Protein AF-0000000069402479 (afdb_homodimer)

Sequence (372 aa):
MWKGTEEEAVFRQETPYQLSPSWKLLLLSDGSVTRHLQLMTNERVEVECLEMRDIGDQREGLPPQTAAIEGPLVQRQVLLHIPDPHSRAYVYASSWWSAATVDQYLKDRSQPIWVSLSQGRTELYREILQLELGNCPFLEERFQCEGPFWGRQYLFWHDGKPLTLIYEVFSNQLEQFLGNPRQPGIMWKGTEEEAVFRQETPYQLSPSWKLLLLSDGSVTRHLQLMTNERVEVECLEMRDIGDQREGLPPQTAAIEGPLVQRQVLLHIPDPHSRAYVYASSWWSAATVDQYLKDRSQPIWVSLSQGRTELYREILQLELGNCPFLEERFQCEGPFWGRQYLFWHDGKPLTLIYEVFSNQLEQFLGNPRQPGI

Organism: Chlorella vulgaris (NCBI:txid3077)

Nearest PDB structures (foldseek):
  2nwi-assembly3_F  TM=8.411E-01  e=1.525E-09  Archaeoglobus fulgidus
  2wv0-assembly3_F  TM=6.494E-01  e=1.056E-05  Bacillus subtilis
  2wv0-assembly4_G-2  TM=6.601E-01  e=1.327E-05  Bacillus subtilis
  2wv0-assembly3_E  TM=6.395E-01  e=1.869E-05  Bacillus subtilis
  4u0w-assembly1_A  TM=7.149E-01  e=1.301E-04  Bacillus subtilis subsp. subtilis str. 168

Structure (mmCIF, N/CA/C/O backbone):
data_AF-0000000069402479-model_v1
#
loop_
_entity.id
_entity.type
_entity.pdbx_description
1 polymer 'Chorismate lyase'
#
loop_
_atom_site.group_PDB
_atom_site.id
_atom_site.type_symbol
_atom_site.label_atom_id
_atom_site.label_alt_id
_atom_site.label_comp_id
_atom_site.label_asym_id
_atom_site.label_entity_id
_atom_site.label_seq_id
_atom_site.pdbx_PDB_ins_code
_atom_site.Cartn_x
_atom_site.Cartn_y
_atom_site.Cartn_z
_atom_site.occupancy
_atom_site.B_iso_or_equiv
_atom_site.auth_seq_id
_atom_site.auth_comp_id
_atom_site.auth_asym_id
_atom_site.auth_atom_id
_atom_site.pdbx_PDB_model_num
ATOM 1 N N . MET A 1 1 ? 10.953 24.656 -4.871 1 90.94 1 MET A N 1
ATOM 2 C CA . MET A 1 1 ? 10.07 23.516 -4.602 1 90.94 1 MET A CA 1
ATOM 3 C C . MET A 1 1 ? 9.422 23.016 -5.891 1 90.94 1 MET A C 1
ATOM 5 O O . MET A 1 1 ? 8.93 23.812 -6.691 1 90.94 1 MET A O 1
ATOM 9 N N . TRP A 1 2 ? 9.539 21.797 -6.211 1 94.38 2 TRP A N 1
ATOM 10 C CA . TRP A 1 2 ? 8.875 21.172 -7.344 1 94.38 2 TRP A CA 1
ATOM 11 C C . TRP A 1 2 ? 7.594 20.469 -6.902 1 94.38 2 TRP A C 1
ATOM 13 O O . TRP A 1 2 ? 7.543 19.875 -5.824 1 94.38 2 TRP A O 1
ATOM 23 N N . LYS A 1 3 ? 6.562 20.562 -7.746 1 94.44 3 LYS A N 1
ATOM 24 C CA . LYS A 1 3 ? 5.312 19.844 -7.527 1 94.44 3 LYS A CA 1
ATOM 25 C C . LYS A 1 3 ? 4.836 19.172 -8.812 1 94.44 3 LYS A C 1
ATOM 27 O O . LYS A 1 3 ? 4.992 19.734 -9.906 1 94.44 3 LYS A O 1
ATOM 32 N N . GLY A 1 4 ? 4.277 17.984 -8.633 1 92.94 4 GLY A N 1
ATOM 33 C CA . GLY A 1 4 ? 3.719 17.297 -9.773 1 92.94 4 GLY A CA 1
ATOM 34 C C . GLY A 1 4 ? 2.725 16.203 -9.391 1 92.94 4 GLY A C 1
ATOM 35 O O . GLY A 1 4 ? 2.719 15.75 -8.242 1 92.94 4 GLY A O 1
ATOM 36 N N . THR A 1 5 ? 1.862 15.867 -10.32 1 90.81 5 THR A N 1
ATOM 37 C CA . THR A 1 5 ? 0.905 14.781 -10.133 1 90.81 5 THR A CA 1
ATOM 38 C C . THR A 1 5 ? 1.585 13.43 -10.305 1 90.81 5 THR A C 1
ATOM 40 O O . THR A 1 5 ? 2.738 13.359 -10.742 1 90.81 5 THR A O 1
ATOM 43 N N . GLU A 1 6 ? 0.858 12.414 -9.945 1 85.19 6 GLU A N 1
ATOM 44 C CA . GLU A 1 6 ? 1.35 11.055 -10.18 1 85.19 6 GLU A CA 1
ATOM 45 C C . GLU A 1 6 ? 1.651 10.828 -11.656 1 85.19 6 GLU A C 1
ATOM 47 O O . GLU A 1 6 ? 2.682 10.25 -12.008 1 85.19 6 GLU A O 1
ATOM 52 N N . GLU A 1 7 ? 0.734 11.266 -12.469 1 85.88 7 GLU A N 1
ATOM 53 C CA . GLU A 1 7 ? 0.926 11.125 -13.906 1 85.88 7 GLU A CA 1
ATOM 54 C C . GLU A 1 7 ? 2.232 11.781 -14.352 1 85.88 7 GLU A C 1
ATOM 56 O O . GLU A 1 7 ? 2.988 11.195 -15.133 1 85.88 7 GLU A O 1
ATOM 61 N N . GLU A 1 8 ? 2.523 12.93 -13.883 1 89.56 8 GLU A N 1
ATOM 62 C CA . GLU A 1 8 ? 3.75 13.648 -14.219 1 89.56 8 GLU A CA 1
ATOM 63 C C . GLU A 1 8 ? 4.98 12.922 -13.688 1 89.56 8 GLU A C 1
ATOM 65 O O . GLU A 1 8 ? 5.996 12.82 -14.375 1 89.56 8 GLU A O 1
ATOM 70 N N . ALA A 1 9 ? 4.844 12.406 -12.523 1 84.69 9 ALA A N 1
ATOM 71 C CA . ALA A 1 9 ? 5.992 11.789 -11.867 1 84.69 9 ALA A CA 1
ATOM 72 C C . ALA A 1 9 ? 6.273 10.406 -12.43 1 84.69 9 ALA A C 1
ATOM 74 O O . ALA A 1 9 ? 7.434 10.023 -12.625 1 84.69 9 ALA A O 1
ATOM 75 N N . VAL A 1 10 ? 5.266 9.672 -12.727 1 81.81 10 VAL A N 1
ATOM 76 C CA . VAL A 1 10 ? 5.434 8.258 -13.047 1 81.81 10 VAL A CA 1
ATOM 77 C C . VAL A 1 10 ? 5.449 8.07 -14.562 1 81.81 10 VAL A C 1
ATOM 79 O O . VAL A 1 10 ? 6.391 7.5 -15.117 1 81.81 10 VAL A O 1
ATOM 82 N N . PHE A 1 11 ? 4.523 8.609 -15.242 1 79.56 11 PHE A N 1
ATOM 83 C CA . PHE A 1 11 ? 4.367 8.281 -16.656 1 79.56 11 PHE A CA 1
ATOM 84 C C . PHE A 1 11 ? 5.125 9.273 -17.531 1 79.56 11 PHE A C 1
ATOM 86 O O . PHE A 1 11 ? 5.691 8.898 -18.547 1 79.56 11 PHE A O 1
ATOM 93 N N . ARG A 1 12 ? 5.258 10.5 -17.062 1 84.5 12 ARG A N 1
ATOM 94 C CA . ARG A 1 12 ? 5.965 11.484 -17.859 1 84.5 12 ARG A CA 1
ATOM 95 C C . ARG A 1 12 ? 7.391 11.688 -17.359 1 84.5 12 ARG A C 1
ATOM 97 O O . ARG A 1 12 ? 8.195 12.352 -18 1 84.5 12 ARG A O 1
ATOM 104 N N . GLN A 1 13 ? 7.699 11.109 -16.234 1 83.31 13 GLN A N 1
ATOM 105 C CA . GLN A 1 13 ? 9.031 11.18 -15.641 1 83.31 13 GLN A CA 1
ATOM 106 C C . GLN A 1 13 ? 9.523 12.617 -15.562 1 83.31 13 GLN A C 1
ATOM 108 O O . GLN A 1 13 ? 10.664 12.914 -15.922 1 83.31 13 GLN A O 1
ATOM 113 N N . GLU A 1 14 ? 8.641 13.523 -15.211 1 88 14 GLU A N 1
ATOM 114 C CA . GLU A 1 14 ? 8.961 14.945 -15.109 1 88 14 GLU A CA 1
ATOM 115 C C . GLU A 1 14 ? 9.406 15.312 -13.695 1 88 14 GLU A C 1
ATOM 117 O O . GLU A 1 14 ? 9.141 16.406 -13.219 1 88 14 GLU A O 1
ATOM 122 N N . THR A 1 15 ? 9.945 14.383 -13.016 1 90.44 15 THR A N 1
ATOM 123 C CA . THR A 1 15 ? 10.578 14.664 -11.734 1 90.44 15 THR A CA 1
ATOM 124 C C . THR A 1 15 ? 11.953 15.297 -11.938 1 90.44 15 THR A C 1
ATOM 126 O O . THR A 1 15 ? 12.547 15.164 -13.008 1 90.44 15 THR A O 1
ATOM 129 N N . PRO A 1 16 ? 12.375 16.109 -10.992 1 91.94 16 PRO A N 1
ATOM 130 C CA . PRO A 1 16 ? 13.695 16.719 -11.148 1 91.94 16 PRO A CA 1
ATOM 131 C C . PRO A 1 16 ? 14.789 15.711 -11.492 1 91.94 16 PRO A C 1
ATOM 133 O O . PRO A 1 16 ? 15.789 16.062 -12.125 1 91.94 16 PRO A O 1
ATOM 136 N N . TYR A 1 17 ? 14.68 14.461 -10.977 1 91 17 TYR A N 1
ATOM 137 C CA . TYR A 1 17 ? 15.484 13.312 -11.383 1 91 17 TYR A CA 1
ATOM 138 C C . TYR A 1 17 ? 14.648 12.039 -11.414 1 91 17 TYR A C 1
ATOM 140 O O . TYR A 1 17 ? 13.562 11.984 -10.828 1 91 17 TYR A O 1
ATOM 148 N N . GLN A 1 18 ? 15.219 11.094 -12.133 1 90.06 18 GLN A N 1
ATOM 149 C CA . GLN A 1 18 ? 14.484 9.836 -12.195 1 90.06 18 GLN A CA 1
ATOM 150 C C . GLN A 1 18 ? 14.531 9.094 -10.859 1 90.06 18 GLN A C 1
ATOM 152 O O . GLN A 1 18 ? 15.609 8.734 -10.383 1 90.06 18 GLN A O 1
ATOM 157 N N . LEU A 1 19 ? 13.375 8.805 -10.352 1 93.56 19 LEU A N 1
ATOM 158 C CA . LEU A 1 19 ? 13.289 8.117 -9.07 1 93.56 19 LEU A CA 1
ATOM 159 C C . LEU A 1 19 ? 13.539 6.621 -9.234 1 93.56 19 LEU A C 1
ATOM 161 O O . LEU A 1 19 ? 13.07 6.016 -10.203 1 93.56 19 LEU A O 1
ATOM 165 N N . SER A 1 20 ? 14.258 6.062 -8.281 1 94.06 20 SER A N 1
ATOM 166 C CA . SER A 1 20 ? 14.414 4.613 -8.273 1 94.06 20 SER A CA 1
ATOM 167 C C . SER A 1 20 ? 13.086 3.914 -8.023 1 94.06 20 SER A C 1
ATOM 169 O O . SER A 1 20 ? 12.172 4.492 -7.426 1 94.06 20 SER A O 1
ATOM 171 N N . PRO A 1 21 ? 12.922 2.654 -8.391 1 93.69 21 PRO A N 1
ATOM 172 C CA . PRO A 1 21 ? 11.672 1.92 -8.18 1 93.69 21 PRO A CA 1
ATOM 173 C C . PRO A 1 21 ? 11.273 1.835 -6.711 1 93.69 21 PRO A C 1
ATOM 175 O O . PRO A 1 21 ? 10.102 2.012 -6.367 1 93.69 21 PRO A O 1
ATOM 178 N N . SER A 1 22 ? 12.242 1.632 -5.852 1 94.5 22 SER A N 1
ATOM 179 C CA . SER A 1 22 ? 11.945 1.491 -4.43 1 94.5 22 SER A CA 1
ATOM 180 C C . SER A 1 22 ? 11.391 2.785 -3.85 1 94.5 22 SER A C 1
ATOM 182 O O . SER A 1 22 ? 10.445 2.76 -3.053 1 94.5 22 SER A O 1
ATOM 184 N N . TRP A 1 23 ? 11.93 3.895 -4.285 1 95.25 23 TRP A N 1
ATOM 185 C CA . TRP A 1 23 ? 11.438 5.18 -3.797 1 95.25 23 TRP A CA 1
ATOM 186 C C . TRP A 1 23 ? 10.07 5.5 -4.395 1 95.25 23 TRP A C 1
ATOM 188 O O . TRP A 1 23 ? 9.227 6.102 -3.734 1 95.25 23 TRP A O 1
ATOM 198 N N . LYS A 1 24 ? 9.852 5.129 -5.617 1 94.38 24 LYS A N 1
ATOM 199 C CA . LYS A 1 24 ? 8.516 5.293 -6.191 1 94.38 24 LYS A CA 1
ATOM 200 C C . LYS A 1 24 ? 7.473 4.527 -5.383 1 94.38 24 LYS A C 1
ATOM 202 O O . LYS A 1 24 ? 6.375 5.027 -5.145 1 94.38 24 LYS A O 1
ATOM 207 N N . LEU A 1 25 ? 7.848 3.357 -4.969 1 94.25 25 LEU A N 1
ATOM 208 C CA . LEU A 1 25 ? 6.945 2.541 -4.172 1 94.25 25 LEU A CA 1
ATOM 209 C C . LEU A 1 25 ? 6.621 3.225 -2.846 1 94.25 25 LEU A C 1
ATOM 211 O O . LEU A 1 25 ? 5.457 3.289 -2.443 1 94.25 25 LEU A O 1
ATOM 215 N N . LEU A 1 26 ? 7.605 3.727 -2.234 1 95.44 26 LEU A N 1
ATOM 216 C CA . LEU A 1 26 ? 7.383 4.371 -0.945 1 95.44 26 LEU A CA 1
ATOM 217 C C . LEU A 1 26 ? 6.527 5.625 -1.104 1 95.44 26 LEU A C 1
ATOM 219 O O . LEU A 1 26 ? 5.562 5.82 -0.363 1 95.44 26 LEU A O 1
ATOM 223 N N . LEU A 1 27 ? 6.816 6.438 -2.139 1 95.69 27 LEU A N 1
ATOM 224 C CA . LEU A 1 27 ? 6.25 7.777 -2.277 1 95.69 27 LEU A CA 1
ATOM 225 C C . LEU A 1 27 ? 4.855 7.715 -2.895 1 95.69 27 LEU A C 1
ATOM 227 O O . LEU A 1 27 ? 3.998 8.547 -2.582 1 95.69 27 LEU A O 1
ATOM 231 N N . LEU A 1 28 ? 4.664 6.691 -3.723 1 94.69 28 LEU A N 1
ATOM 232 C CA . LEU A 1 28 ? 3.457 6.773 -4.539 1 94.69 28 LEU A CA 1
ATOM 233 C C . LEU A 1 28 ? 2.568 5.555 -4.316 1 94.69 28 LEU A C 1
ATOM 235 O O . LEU A 1 28 ? 1.546 5.395 -4.984 1 94.69 28 LEU A O 1
ATOM 239 N N . SER A 1 29 ? 2.934 4.707 -3.393 1 92.44 29 SER A N 1
ATOM 240 C CA . SER A 1 29 ? 2.072 3.592 -3.012 1 92.44 29 SER A CA 1
ATOM 241 C C . SER A 1 29 ? 0.785 4.086 -2.359 1 92.44 29 SER A C 1
ATOM 243 O O . SER A 1 29 ? 0.762 5.152 -1.748 1 92.44 29 SER A O 1
ATOM 245 N N . ASP A 1 30 ? -0.203 3.268 -2.453 1 93.5 30 ASP A N 1
ATOM 246 C CA . ASP A 1 30 ? -1.446 3.562 -1.746 1 93.5 30 ASP A CA 1
ATOM 247 C C . ASP A 1 30 ? -1.564 2.73 -0.471 1 93.5 30 ASP A C 1
ATOM 249 O O . ASP A 1 30 ? -2.668 2.502 0.027 1 93.5 30 ASP A O 1
ATOM 253 N N . GLY A 1 31 ? -0.412 2.266 0.011 1 93.06 31 GLY A N 1
ATOM 254 C CA . GLY A 1 31 ? -0.341 1.579 1.292 1 93.06 31 GLY A CA 1
ATOM 255 C C . GLY A 1 31 ? 0.037 2.496 2.439 1 93.06 31 GLY A C 1
ATOM 256 O O . GLY A 1 31 ? 0.36 3.666 2.227 1 93.06 31 GLY A O 1
ATOM 257 N N . SER A 1 32 ? -0.019 1.97 3.646 1 93.19 32 SER A N 1
ATOM 258 C CA . SER A 1 32 ? 0.276 2.709 4.871 1 93.19 32 SER A CA 1
ATOM 259 C C . SER A 1 32 ? 1.771 2.98 5.004 1 93.19 32 SER A C 1
ATOM 261 O O . SER A 1 32 ? 2.578 2.049 4.992 1 93.19 32 SER A O 1
ATOM 263 N N . VAL A 1 33 ? 2.076 4.211 5.215 1 94.88 33 VAL A N 1
ATOM 264 C CA . VAL A 1 33 ? 3.465 4.613 5.406 1 94.88 33 VAL A CA 1
ATOM 265 C C . VAL A 1 33 ? 3.998 4.023 6.711 1 94.88 33 VAL A C 1
ATOM 267 O O . VAL A 1 33 ? 5.137 3.555 6.77 1 94.88 33 VAL A O 1
ATOM 270 N N . THR A 1 34 ? 3.172 4.055 7.766 1 93.44 34 THR A N 1
ATOM 271 C CA . THR A 1 34 ? 3.594 3.494 9.047 1 93.44 34 THR A CA 1
ATOM 272 C C . THR A 1 34 ? 3.965 2.021 8.898 1 93.44 34 THR A C 1
ATOM 274 O O . THR A 1 34 ? 5.008 1.586 9.391 1 93.44 34 THR A O 1
ATOM 277 N N . ARG A 1 35 ? 3.154 1.34 8.219 1 91.94 35 ARG A N 1
ATOM 278 C CA . ARG A 1 35 ? 3.449 -0.063 7.949 1 91.94 35 ARG A CA 1
ATOM 279 C C . ARG A 1 35 ? 4.727 -0.207 7.125 1 91.94 35 ARG A C 1
ATOM 281 O O . ARG A 1 35 ? 5.578 -1.042 7.434 1 91.94 35 ARG A O 1
ATOM 288 N N . HIS A 1 36 ? 4.895 0.582 6.102 1 95.25 36 HIS A N 1
ATOM 289 C CA . HIS A 1 36 ? 6.07 0.516 5.238 1 95.25 36 HIS A CA 1
ATOM 290 C C . HIS A 1 36 ? 7.348 0.762 6.031 1 95.25 36 HIS A C 1
ATOM 292 O O . HIS A 1 36 ? 8.352 0.081 5.824 1 95.25 36 HIS A O 1
ATOM 298 N N . LEU A 1 37 ? 7.289 1.717 6.934 1 94.88 37 LEU A N 1
ATOM 299 C CA . LEU A 1 37 ? 8.453 1.983 7.773 1 94.88 37 LEU A CA 1
ATOM 300 C C . LEU A 1 37 ? 8.789 0.77 8.633 1 94.88 37 LEU A C 1
ATOM 302 O O . LEU A 1 37 ? 9.961 0.399 8.758 1 94.88 37 LEU A O 1
ATOM 306 N N . GLN A 1 38 ? 7.785 0.183 9.172 1 92.56 38 GLN A N 1
ATOM 307 C CA . GLN A 1 38 ? 8 -1.001 10 1 92.56 38 GLN A CA 1
ATOM 308 C C . GLN A 1 38 ? 8.617 -2.135 9.188 1 92.56 38 GLN A C 1
ATOM 310 O O . GLN A 1 38 ? 9.523 -2.818 9.656 1 92.56 38 GLN A O 1
ATOM 315 N N . LEU A 1 39 ? 8.156 -2.303 8.016 1 92.56 39 LEU A N 1
ATOM 316 C CA . LEU A 1 39 ? 8.656 -3.359 7.141 1 92.56 39 LEU A CA 1
ATOM 317 C C . LEU A 1 39 ? 10.117 -3.121 6.773 1 92.56 39 LEU A C 1
ATOM 319 O O . LEU A 1 39 ? 10.922 -4.051 6.789 1 92.56 39 LEU A O 1
ATOM 323 N N . MET A 1 40 ? 10.469 -1.906 6.477 1 92 40 MET A N 1
ATOM 324 C CA . MET A 1 40 ? 11.812 -1.583 6.023 1 92 40 MET A CA 1
ATOM 325 C C . MET A 1 40 ? 12.812 -1.673 7.172 1 92 40 MET A C 1
ATOM 327 O O . MET A 1 40 ? 13.969 -2.035 6.965 1 92 40 MET A O 1
ATOM 331 N N . THR A 1 41 ? 12.336 -1.441 8.398 1 90.12 41 THR A N 1
ATOM 332 C CA . THR A 1 41 ? 13.281 -1.276 9.5 1 90.12 41 THR A CA 1
ATOM 333 C C . THR A 1 41 ? 13.227 -2.475 10.438 1 90.12 41 THR A C 1
ATOM 335 O O . THR A 1 41 ? 14.117 -2.654 11.273 1 90.12 41 THR A O 1
ATOM 338 N N . ASN A 1 42 ? 12.172 -3.23 10.359 1 89.38 42 ASN A N 1
ATOM 339 C CA . ASN A 1 42 ? 11.891 -4.328 11.281 1 89.38 42 ASN A CA 1
ATOM 340 C C . ASN A 1 42 ? 11.664 -3.828 12.703 1 89.38 42 ASN A C 1
ATOM 342 O O . ASN A 1 42 ? 11.93 -4.543 13.664 1 89.38 42 ASN A O 1
ATOM 346 N N . GLU A 1 43 ? 11.305 -2.551 12.828 1 89.44 43 GLU A N 1
ATOM 347 C CA . GLU A 1 43 ? 11.086 -1.918 14.125 1 89.44 43 GLU A CA 1
ATOM 348 C C . GLU A 1 43 ? 9.695 -1.3 14.203 1 89.44 43 GLU A C 1
ATOM 350 O O . GLU A 1 43 ? 9.094 -0.962 13.18 1 89.44 43 GLU A O 1
ATOM 355 N N . ARG A 1 44 ? 9.312 -1.128 15.414 1 88.5 44 ARG A N 1
ATOM 356 C CA . ARG A 1 44 ? 8.047 -0.429 15.609 1 88.5 44 ARG A CA 1
ATOM 357 C C . ARG A 1 44 ? 8.211 1.072 15.398 1 88.5 44 ARG A C 1
ATOM 359 O O . ARG A 1 44 ? 9.234 1.648 15.766 1 88.5 44 ARG A O 1
ATOM 366 N N . VAL A 1 45 ? 7.16 1.67 14.852 1 92.19 45 VAL A N 1
ATOM 367 C CA . VAL A 1 45 ? 7.164 3.111 14.625 1 92.19 45 VAL A CA 1
ATOM 368 C C . VAL A 1 45 ? 6.598 3.83 15.852 1 92.19 45 VAL A C 1
ATOM 370 O O . VAL A 1 45 ? 5.578 3.416 16.406 1 92.19 45 VAL A O 1
ATOM 373 N N . GLU A 1 46 ? 7.289 4.82 16.234 1 92.69 46 GLU A N 1
ATOM 374 C CA . GLU A 1 46 ? 6.797 5.684 17.312 1 92.69 46 GLU A CA 1
ATOM 375 C C . GLU A 1 46 ? 6.355 7.039 16.766 1 92.69 46 GLU A C 1
ATOM 377 O O . GLU A 1 46 ? 7 7.598 15.875 1 92.69 46 GLU A O 1
ATOM 382 N N . VAL A 1 47 ? 5.336 7.562 17.469 1 95 47 VAL A N 1
ATOM 383 C CA . VAL A 1 47 ? 4.789 8.836 17.016 1 95 47 VAL A CA 1
ATOM 384 C C . VAL A 1 47 ? 5.148 9.93 18.016 1 95 47 VAL A C 1
ATOM 386 O O . VAL A 1 47 ? 4.922 9.781 19.219 1 95 47 VAL A O 1
ATOM 389 N N . GLU A 1 48 ? 5.801 10.93 17.547 1 95.06 48 GLU A N 1
ATOM 390 C CA . GLU A 1 48 ? 5.91 12.195 18.266 1 95.06 48 GLU A CA 1
ATOM 391 C C . GLU A 1 48 ? 4.871 13.203 17.781 1 95.06 48 GLU A C 1
ATOM 393 O O . GLU A 1 48 ? 4.988 13.742 16.672 1 95.06 48 GLU A O 1
ATOM 398 N N . CYS A 1 49 ? 3.898 13.469 18.594 1 95 49 CYS A N 1
ATOM 399 C CA . CYS A 1 49 ? 2.895 14.469 18.219 1 95 49 CYS A CA 1
ATOM 400 C C . CYS A 1 49 ? 3.408 15.875 18.469 1 95 49 CYS A C 1
ATOM 402 O O . CYS A 1 49 ? 3.576 16.281 19.625 1 95 49 CYS A O 1
ATOM 404 N N . LEU A 1 50 ? 3.631 16.578 17.469 1 95.88 50 LEU A N 1
ATOM 405 C CA . LEU A 1 50 ? 4.129 17.938 17.609 1 95.88 50 LEU A CA 1
ATOM 406 C C . LEU A 1 50 ? 3.012 18.891 18.016 1 95.88 50 LEU A C 1
ATOM 408 O O . LEU A 1 50 ? 3.211 19.75 18.891 1 95.88 50 LEU A O 1
ATOM 412 N N . GLU A 1 51 ? 1.855 18.719 17.375 1 94 51 GLU A N 1
ATOM 413 C CA . GLU A 1 51 ? 0.731 19.594 17.672 1 94 51 GLU A CA 1
ATOM 414 C C . GLU A 1 51 ? -0.586 18.984 17.188 1 94 51 GLU A C 1
ATOM 416 O O . GLU A 1 51 ? -0.62 18.266 16.188 1 94 51 GLU A O 1
ATOM 421 N N . MET A 1 52 ? -1.58 19.141 17.969 1 92.75 52 MET A N 1
ATOM 422 C CA . MET A 1 52 ? -2.977 18.969 17.578 1 92.75 52 MET A CA 1
ATOM 423 C C . MET A 1 52 ? -3.779 20.234 17.859 1 92.75 52 MET A C 1
ATOM 425 O O . MET A 1 52 ? -3.998 20.594 19.016 1 92.75 52 MET A O 1
ATOM 429 N N . ARG A 1 53 ? -4.18 20.859 16.781 1 94.38 53 ARG A N 1
ATOM 430 C CA . ARG A 1 53 ? -4.711 22.203 16.953 1 94.38 53 ARG A CA 1
ATOM 431 C C . ARG A 1 53 ? -6.047 22.375 16.25 1 94.38 53 ARG A C 1
ATOM 433 O O . ARG A 1 53 ? -6.207 21.922 15.109 1 94.38 53 ARG A O 1
ATOM 440 N N . ASP A 1 54 ? -6.914 22.969 16.953 1 95.44 54 ASP A N 1
ATOM 441 C CA . ASP A 1 54 ? -8.141 23.438 16.312 1 95.44 54 ASP A CA 1
ATOM 442 C C . ASP A 1 54 ? -7.879 24.672 15.461 1 95.44 54 ASP A C 1
ATOM 444 O O . ASP A 1 54 ? -7.484 25.719 15.977 1 95.44 54 ASP A O 1
ATOM 448 N N . ILE A 1 55 ? -8.102 24.531 14.172 1 95.38 55 ILE A N 1
ATOM 449 C CA . ILE A 1 55 ? -7.781 25.672 13.336 1 95.38 55 ILE A CA 1
ATOM 450 C C . ILE A 1 55 ? -9.07 26.312 12.82 1 95.38 55 ILE A C 1
ATOM 452 O O . ILE A 1 55 ? -9.023 27.234 12 1 95.38 55 ILE A O 1
ATOM 456 N N . GLY A 1 56 ? -10.172 25.812 13.289 1 95.88 56 GLY A N 1
ATOM 457 C CA . GLY A 1 56 ? -11.453 26.422 12.961 1 95.88 56 GLY A CA 1
ATOM 458 C C . GLY A 1 56 ? -11.789 26.328 11.484 1 95.88 56 GLY A C 1
ATOM 459 O O . GLY A 1 56 ? -11.539 25.297 10.844 1 95.88 56 GLY A O 1
ATOM 460 N N . ASP A 1 57 ? -12.406 27.406 10.945 1 95.62 57 ASP A N 1
ATOM 461 C CA . ASP A 1 57 ? -12.883 27.406 9.562 1 95.62 57 ASP A CA 1
ATOM 462 C C . ASP A 1 57 ? -11.914 28.141 8.641 1 95.62 57 ASP A C 1
ATOM 464 O O . ASP A 1 57 ? -12.133 28.203 7.434 1 95.62 57 ASP A O 1
ATOM 468 N N . GLN A 1 58 ? -10.898 28.656 9.18 1 91.19 58 GLN A N 1
ATOM 469 C CA . GLN A 1 58 ? -9.938 29.391 8.367 1 91.19 58 GLN A CA 1
ATOM 470 C C . GLN A 1 58 ? -9.195 28.469 7.41 1 91.19 58 GLN A C 1
ATOM 472 O O . GLN A 1 58 ? -8.703 27.422 7.816 1 91.19 58 GLN A O 1
ATOM 477 N N . ARG A 1 59 ? -9.117 28.859 6.199 1 94 59 ARG A N 1
ATOM 478 C CA . ARG A 1 59 ? -8.492 28.016 5.184 1 94 59 ARG A CA 1
ATOM 479 C C . ARG A 1 59 ? -7.27 28.703 4.582 1 94 59 ARG A C 1
ATOM 481 O O . ARG A 1 59 ? -6.496 28.078 3.857 1 94 59 ARG A O 1
ATOM 488 N N . GLU A 1 60 ? -7.094 29.938 4.887 1 92.25 60 GLU A N 1
ATOM 489 C CA . GLU A 1 60 ? -5.973 30.688 4.32 1 92.25 60 GLU A CA 1
ATOM 490 C C . GLU A 1 60 ? -4.637 30.062 4.719 1 92.25 60 GLU A C 1
ATOM 492 O O . GLU A 1 60 ? -4.41 29.766 5.895 1 92.25 60 GLU A O 1
ATOM 497 N N . GLY A 1 61 ? -3.791 29.828 3.723 1 92.25 61 GLY A N 1
ATOM 498 C CA . GLY A 1 61 ? -2.463 29.297 3.994 1 92.25 61 GLY A CA 1
ATOM 499 C C . GLY A 1 61 ? -2.426 27.781 4.043 1 92.25 61 GLY A C 1
ATOM 500 O O . GLY A 1 61 ? -1.35 27.188 4.129 1 92.25 61 GLY A O 1
ATOM 501 N N . LEU A 1 62 ? -3.596 27.188 4.094 1 95.19 62 LEU A N 1
ATOM 502 C CA . LEU A 1 62 ? -3.66 25.734 4.09 1 95.19 62 LEU A CA 1
ATOM 503 C C . LEU A 1 62 ? -3.594 25.188 2.664 1 95.19 62 LEU A C 1
ATOM 505 O O . LEU A 1 62 ? -3.85 25.922 1.704 1 95.19 62 LEU A O 1
ATOM 509 N N . PRO A 1 63 ? -3.17 23.922 2.555 1 94.69 63 PRO A N 1
ATOM 510 C CA . PRO A 1 63 ? -3.293 23.328 1.221 1 94.69 63 PRO A CA 1
ATOM 511 C C . PRO A 1 63 ? -4.703 23.438 0.651 1 94.69 63 PRO A C 1
ATOM 513 O O . PRO A 1 63 ? -5.684 23.234 1.37 1 94.69 63 PRO A O 1
ATOM 516 N N . PRO A 1 64 ? -4.793 23.75 -0.625 1 95 64 PRO A N 1
ATOM 517 C CA . PRO A 1 64 ? -6.109 23.953 -1.232 1 95 64 PRO A CA 1
ATOM 518 C C . PRO A 1 64 ? -7.027 22.75 -1.06 1 95 64 PRO A C 1
ATOM 520 O O . PRO A 1 64 ? -8.25 22.906 -0.955 1 95 64 PRO A O 1
ATOM 523 N N . GLN A 1 65 ? -6.52 21.609 -0.945 1 95.44 65 GLN A N 1
ATOM 524 C CA . GLN A 1 65 ? -7.293 20.359 -0.887 1 95.44 65 GLN A CA 1
ATOM 525 C C . GLN A 1 65 ? -8.008 20.234 0.454 1 95.44 65 GLN A C 1
ATOM 527 O O . GLN A 1 65 ? -8.891 19.391 0.607 1 95.44 65 GLN A O 1
ATOM 532 N N . THR A 1 66 ? -7.652 21.062 1.369 1 97.06 66 THR A N 1
ATOM 533 C CA . THR A 1 66 ? -8.367 21.031 2.639 1 97.06 66 THR A CA 1
ATOM 534 C C . THR A 1 66 ? -9.828 21.438 2.443 1 97.06 66 THR A C 1
ATOM 536 O O . THR A 1 66 ? -10.672 21.172 3.307 1 97.06 66 THR A O 1
ATOM 539 N N . ALA A 1 67 ? -10.125 22.062 1.363 1 96.19 67 ALA A N 1
ATOM 540 C CA . ALA A 1 67 ? -11.492 22.484 1.057 1 96.19 67 ALA A CA 1
ATOM 541 C C . ALA A 1 67 ? -12.43 21.281 0.975 1 96.19 67 ALA A C 1
ATOM 543 O O . ALA A 1 67 ? -13.641 21.406 1.155 1 96.19 67 ALA A O 1
ATOM 544 N N . ALA A 1 68 ? -11.875 20.141 0.729 1 96.44 68 ALA A N 1
ATOM 545 C CA . ALA A 1 68 ? -12.68 18.922 0.595 1 96.44 68 ALA A CA 1
ATOM 546 C C . ALA A 1 68 ? -13.148 18.422 1.958 1 96.44 68 ALA A C 1
ATOM 548 O O . ALA A 1 68 ? -14.07 17.609 2.043 1 96.44 68 ALA A O 1
ATOM 549 N N . ILE A 1 69 ? -12.539 18.891 3.055 1 97.62 69 ILE A N 1
ATOM 550 C CA . ILE A 1 69 ? -12.852 18.422 4.402 1 97.62 69 ILE A CA 1
ATOM 551 C C . ILE A 1 69 ? -13.828 19.391 5.07 1 97.62 69 ILE A C 1
ATOM 553 O O . ILE A 1 69 ? -13.57 20.594 5.133 1 97.62 69 ILE A O 1
ATOM 557 N N . GLU A 1 70 ? -14.844 18.828 5.559 1 96.12 70 GLU A N 1
ATOM 558 C CA . GLU A 1 70 ? -15.836 19.672 6.215 1 96.12 70 GLU A CA 1
ATOM 559 C C . GLU A 1 70 ? -15.273 20.312 7.48 1 96.12 70 GLU A C 1
ATOM 561 O O . GLU A 1 70 ? -14.641 19.625 8.297 1 96.12 70 GLU A O 1
ATOM 566 N N . GLY A 1 71 ? -15.508 21.531 7.676 1 95.25 71 GLY A N 1
ATOM 567 C CA . GLY A 1 71 ? -15.039 22.234 8.859 1 95.25 71 GLY A CA 1
ATOM 568 C C . GLY A 1 71 ? -15.984 22.125 10.039 1 95.25 71 GLY A C 1
ATOM 569 O O . GLY A 1 71 ? -17.062 21.547 9.922 1 95.25 71 GLY A O 1
ATOM 570 N N . PRO A 1 72 ? -15.586 22.828 11.18 1 97.62 72 PRO A N 1
ATOM 571 C CA . PRO A 1 72 ? -14.25 23.359 11.453 1 97.62 72 PRO A CA 1
ATOM 572 C C . PRO A 1 72 ? -13.164 22.281 11.438 1 97.62 72 PRO A C 1
ATOM 574 O O . PRO A 1 72 ? -13.461 21.094 11.594 1 97.62 72 PRO A O 1
ATOM 577 N N . LEU A 1 73 ? -11.891 22.719 11.234 1 98.12 73 LEU A N 1
ATOM 578 C CA . LEU A 1 73 ? -10.82 21.75 11.023 1 98.12 73 LEU A CA 1
ATOM 579 C C . LEU A 1 73 ? -9.961 21.609 12.273 1 98.12 73 LEU A C 1
ATOM 581 O O . LEU A 1 73 ? -9.773 22.562 13.023 1 98.12 73 LEU A O 1
ATOM 585 N N . VAL A 1 74 ? -9.477 20.438 12.484 1 97.06 74 VAL A N 1
ATOM 586 C CA . VAL A 1 74 ? -8.398 20.125 13.414 1 97.06 74 VAL A CA 1
ATOM 587 C C . VAL A 1 74 ? -7.176 19.641 12.648 1 97.06 74 VAL A C 1
ATOM 589 O O . VAL A 1 74 ? -7.281 18.766 11.781 1 97.06 74 VAL A O 1
ATOM 592 N N . GLN A 1 75 ? -6.066 20.25 12.961 1 97.19 75 GLN A N 1
ATOM 593 C CA . GLN A 1 75 ? -4.809 19.828 12.344 1 97.19 75 GLN A CA 1
ATOM 594 C C . GLN A 1 75 ? -3.957 19.031 13.328 1 97.19 75 GLN A C 1
ATOM 596 O O . GLN A 1 75 ? -3.781 19.438 14.477 1 97.19 75 GLN A O 1
ATOM 601 N N . ARG A 1 76 ? -3.516 17.891 12.898 1 96.94 76 ARG A N 1
ATOM 602 C CA . ARG A 1 76 ? -2.568 17.062 13.641 1 96.94 76 ARG A CA 1
ATOM 603 C C . ARG A 1 76 ? -1.221 17 12.93 1 96.94 76 ARG A C 1
ATOM 605 O O . ARG A 1 76 ? -1.16 16.703 11.734 1 96.94 76 ARG A O 1
ATOM 612 N N . GLN A 1 77 ? -0.152 17.375 13.648 1 97.12 77 GLN A N 1
ATOM 613 C CA . GLN A 1 77 ? 1.206 17.266 13.125 1 97.12 77 GLN A CA 1
ATOM 614 C C . GLN A 1 77 ? 2.043 16.297 13.945 1 97.12 77 GLN A C 1
ATOM 616 O O . GLN A 1 77 ? 2.084 16.391 15.18 1 97.12 77 GLN A O 1
ATOM 621 N N . VAL A 1 78 ? 2.723 15.367 13.227 1 97.62 78 VAL A N 1
ATOM 622 C CA . VAL A 1 78 ? 3.484 14.359 13.953 1 97.62 78 VAL A CA 1
ATOM 623 C C . VAL A 1 78 ? 4.812 14.102 13.242 1 97.62 78 VAL A C 1
ATOM 625 O O . VAL A 1 78 ? 4.961 14.414 12.062 1 97.62 78 VAL A O 1
ATOM 628 N N . LEU A 1 79 ? 5.777 13.586 14 1 97.62 79 LEU A N 1
ATOM 629 C CA . LEU A 1 79 ? 6.973 12.93 13.477 1 97.62 79 LEU A CA 1
ATOM 630 C C . LEU A 1 79 ? 6.934 11.43 13.75 1 97.62 79 LEU A C 1
ATOM 632 O O . LEU A 1 79 ? 6.574 11.008 14.844 1 97.62 79 LEU A O 1
ATOM 636 N N . LEU A 1 80 ? 7.242 10.633 12.75 1 96.94 80 LEU A N 1
ATOM 637 C CA . LEU A 1 80 ? 7.363 9.188 12.93 1 96.94 80 LEU A CA 1
ATOM 638 C C . LEU A 1 80 ? 8.812 8.797 13.18 1 96.94 80 LEU A C 1
ATOM 640 O O . LEU A 1 80 ? 9.688 9.07 12.359 1 96.94 80 LEU A O 1
ATOM 644 N N . HIS A 1 81 ? 8.992 8.117 14.266 1 96.5 81 HIS A N 1
ATOM 645 C CA . HIS A 1 81 ? 10.336 7.742 14.703 1 96.5 81 HIS A CA 1
ATOM 646 C C . HIS A 1 81 ? 10.516 6.227 14.672 1 96.5 81 HIS A C 1
ATOM 648 O O . HIS A 1 81 ? 9.57 5.477 14.93 1 96.5 81 HIS A O 1
ATOM 654 N N . ILE A 1 82 ? 11.742 5.871 14.344 1 93.38 82 ILE A N 1
ATOM 655 C CA . ILE A 1 82 ? 12.227 4.523 14.625 1 93.38 82 ILE A CA 1
ATOM 656 C C . ILE A 1 82 ? 13.188 4.559 15.805 1 93.38 82 ILE A C 1
ATOM 658 O O . ILE A 1 82 ? 14.219 5.242 15.758 1 93.38 82 ILE A O 1
ATOM 662 N N . PRO A 1 83 ? 12.836 3.918 16.828 1 86.25 83 PRO A N 1
ATOM 663 C CA . PRO A 1 83 ? 13.578 4.078 18.078 1 86.25 83 PRO A CA 1
ATOM 664 C C . PRO A 1 83 ? 14.914 3.334 18.078 1 86.25 83 PRO A C 1
ATOM 666 O O . PRO A 1 83 ? 15.836 3.711 18.797 1 86.25 83 PRO A O 1
ATOM 669 N N . ASP A 1 84 ? 15.109 2.229 17.469 1 77.31 84 ASP A N 1
ATOM 670 C CA . ASP A 1 84 ? 16.312 1.401 17.547 1 77.31 84 ASP A CA 1
ATOM 671 C C . ASP A 1 84 ? 17.203 1.609 16.328 1 77.31 84 ASP A C 1
ATOM 673 O O . ASP A 1 84 ? 16.75 1.473 15.195 1 77.31 84 ASP A O 1
ATOM 677 N N . PRO A 1 85 ? 18.406 1.826 16.406 1 69.75 85 PRO A N 1
ATOM 678 C CA . PRO A 1 85 ? 19.078 1.865 17.703 1 69.75 85 PRO A CA 1
ATOM 679 C C . PRO A 1 85 ? 18.906 3.201 18.422 1 69.75 85 PRO A C 1
ATOM 681 O O . PRO A 1 85 ? 19.047 3.271 19.656 1 69.75 85 PRO A O 1
ATOM 684 N N . HIS A 1 86 ? 18.766 4.238 17.594 1 78.75 86 HIS A N 1
ATOM 685 C CA . HIS A 1 86 ? 18.453 5.555 18.141 1 78.75 86 HIS A CA 1
ATOM 686 C C . HIS A 1 86 ? 17.156 6.102 17.562 1 78.75 86 HIS A C 1
ATOM 688 O O . HIS A 1 86 ? 16.812 5.809 16.406 1 78.75 86 HIS A O 1
ATOM 694 N N . SER A 1 87 ? 16.438 6.785 18.406 1 89.5 87 SER A N 1
ATOM 695 C CA . SER A 1 87 ? 15.18 7.367 17.922 1 89.5 87 SER A CA 1
ATOM 696 C C . SER A 1 87 ? 15.438 8.422 16.859 1 89.5 87 SER A C 1
ATOM 698 O O . SER A 1 87 ? 16 9.484 17.141 1 89.5 87 SER A O 1
ATOM 700 N N . ARG A 1 88 ? 15.188 8.086 15.688 1 94.94 88 ARG A N 1
ATOM 701 C CA . ARG A 1 88 ? 15.352 8.977 14.547 1 94.94 88 ARG A CA 1
ATOM 702 C C . ARG A 1 88 ? 14.031 9.203 13.828 1 94.94 88 ARG A C 1
ATOM 704 O O . ARG A 1 88 ? 13.25 8.266 13.633 1 94.94 88 ARG A O 1
ATOM 711 N N . ALA A 1 89 ? 13.883 10.484 13.469 1 97.56 89 ALA A N 1
ATOM 712 C CA . ALA A 1 89 ? 12.68 10.82 12.711 1 97.56 89 ALA A CA 1
ATOM 713 C C . ALA A 1 89 ? 12.875 10.523 11.227 1 97.56 89 ALA A C 1
ATOM 715 O O . ALA A 1 89 ? 13.883 10.898 10.633 1 97.56 89 ALA A O 1
ATOM 716 N N . TYR A 1 90 ? 11.82 9.938 10.641 1 97.81 90 TYR A N 1
ATOM 717 C CA . TYR A 1 90 ? 11.961 9.57 9.234 1 97.81 90 TYR A CA 1
ATOM 718 C C . TYR A 1 90 ? 10.867 10.211 8.391 1 97.81 90 TYR A C 1
ATOM 720 O O . TYR A 1 90 ? 11.031 10.398 7.184 1 97.81 90 TYR A O 1
ATOM 728 N N . VAL A 1 91 ? 9.75 10.5 9.047 1 98.5 91 VAL A N 1
ATOM 729 C CA . VAL A 1 91 ? 8.625 11.07 8.305 1 98.5 91 VAL A CA 1
ATOM 730 C C . VAL A 1 91 ? 7.953 12.156 9.133 1 98.5 91 VAL A C 1
ATOM 732 O O . VAL A 1 91 ? 7.734 11.984 10.336 1 98.5 91 VAL A O 1
ATOM 735 N N . TYR A 1 92 ? 7.703 13.266 8.562 1 98.56 92 TYR A N 1
ATOM 736 C CA . TYR A 1 92 ? 6.777 14.266 9.07 1 98.56 92 TYR A CA 1
ATOM 737 C C . TYR A 1 92 ? 5.406 14.125 8.414 1 98.56 92 TYR A C 1
ATOM 739 O O . TYR A 1 92 ? 5.309 13.914 7.207 1 98.56 92 TYR A O 1
ATOM 747 N N . ALA A 1 93 ? 4.391 14.219 9.188 1 98.12 93 ALA A N 1
ATOM 748 C CA . ALA A 1 93 ? 3.045 14.125 8.633 1 98.12 93 ALA A CA 1
ATOM 749 C C . ALA A 1 93 ? 2.119 15.172 9.242 1 98.12 93 ALA A C 1
ATOM 751 O O . ALA A 1 93 ? 2.156 15.406 10.453 1 98.12 93 ALA A O 1
ATOM 752 N N . SER A 1 94 ? 1.375 15.789 8.414 1 97.38 94 SER A N 1
ATOM 753 C CA . SER A 1 94 ? 0.271 16.656 8.805 1 97.38 94 SER A CA 1
ATOM 754 C C . SER A 1 94 ? -1.055 16.156 8.242 1 97.38 94 SER A C 1
ATOM 756 O O . SER A 1 94 ? -1.116 15.703 7.098 1 97.38 94 SER A O 1
ATOM 758 N N . SER A 1 95 ? -2.049 16.203 9.07 1 97.31 95 SER A N 1
ATOM 759 C CA . SER A 1 95 ? -3.377 15.773 8.633 1 97.31 95 SER A CA 1
ATOM 760 C C . SER A 1 95 ? -4.445 16.766 9.078 1 97.31 95 SER A C 1
ATOM 762 O O . SER A 1 95 ? -4.309 17.422 10.117 1 97.31 95 SER A O 1
ATOM 764 N N . TRP A 1 96 ? -5.414 16.984 8.305 1 97.88 96 TRP A N 1
ATOM 765 C CA . TRP A 1 96 ? -6.539 17.875 8.57 1 97.88 96 TRP A CA 1
ATOM 766 C C . TRP A 1 96 ? -7.848 17.094 8.633 1 97.88 96 TRP A C 1
ATOM 768 O O . TRP A 1 96 ? -8.211 16.391 7.684 1 97.88 96 TRP A O 1
ATOM 778 N N . TRP A 1 97 ? -8.531 17.266 9.727 1 97.25 97 TRP A N 1
ATOM 779 C CA . TRP A 1 97 ? -9.742 16.5 10.039 1 97.25 97 TRP A CA 1
ATOM 780 C C . TRP A 1 97 ? -10.906 17.438 10.359 1 97.25 97 TRP A C 1
ATOM 782 O O . TRP A 1 97 ? -10.695 18.562 10.836 1 97.25 97 TRP A O 1
ATOM 792 N N . SER A 1 98 ? -12.109 16.953 10.094 1 97.69 98 SER A N 1
ATOM 793 C CA . SER A 1 98 ? -13.266 17.641 10.68 1 97.69 98 SER A CA 1
ATOM 794 C C . SER A 1 98 ? -13.289 17.484 12.195 1 97.69 98 SER A C 1
ATOM 796 O O . SER A 1 98 ? -13.164 16.359 12.711 1 97.69 98 SER A O 1
ATOM 798 N N . ALA A 1 99 ? -13.492 18.578 12.836 1 96.56 99 ALA A N 1
ATOM 799 C CA . ALA A 1 99 ? -13.578 18.547 14.297 1 96.56 99 ALA A CA 1
ATOM 800 C C . ALA A 1 99 ? -14.719 17.656 14.766 1 96.56 99 ALA A C 1
ATOM 802 O O . ALA A 1 99 ? -14.641 17.031 15.828 1 96.56 99 ALA A O 1
ATOM 803 N N . ALA A 1 100 ? -15.695 17.531 13.977 1 94.81 100 ALA A N 1
ATOM 804 C CA . ALA A 1 100 ? -16.891 16.781 14.328 1 94.81 100 ALA A CA 1
ATOM 805 C C . ALA A 1 100 ? -16.609 15.273 14.383 1 94.81 100 ALA A C 1
ATOM 807 O O . ALA A 1 100 ? -17.266 14.539 15.117 1 94.81 100 ALA A O 1
ATOM 808 N N . THR A 1 101 ? -15.555 14.82 13.672 1 92.31 101 THR A N 1
ATOM 809 C CA . THR A 1 101 ? -15.453 13.375 13.508 1 92.31 101 THR A CA 1
ATOM 810 C C . THR A 1 101 ? -14.062 12.883 13.898 1 92.31 101 THR A C 1
ATOM 812 O O . THR A 1 101 ? -13.852 11.68 14.062 1 92.31 101 THR A O 1
ATOM 815 N N . VAL A 1 102 ? -13.141 13.75 14.094 1 93.81 102 VAL A N 1
ATOM 816 C CA . VAL A 1 102 ? -11.742 13.375 14.273 1 93.81 102 VAL A CA 1
ATOM 817 C C . VAL A 1 102 ? -11.617 12.406 15.445 1 93.81 102 VAL A C 1
ATOM 819 O O . VAL A 1 102 ? -10.883 11.422 15.375 1 93.81 102 VAL A O 1
ATOM 822 N N . ASP A 1 103 ? -12.367 12.594 16.469 1 91.25 103 ASP A N 1
ATOM 823 C CA . ASP A 1 103 ? -12.234 11.781 17.688 1 91.25 103 ASP A CA 1
ATOM 824 C C . ASP A 1 103 ? -12.781 10.375 17.453 1 91.25 103 ASP A C 1
ATOM 826 O O . ASP A 1 103 ? -12.43 9.445 18.188 1 91.25 103 ASP A O 1
ATOM 830 N N . GLN A 1 104 ? -13.617 10.25 16.547 1 90.69 104 GLN A N 1
ATOM 831 C CA . GLN A 1 104 ? -14.141 8.93 16.203 1 90.69 104 GLN A CA 1
ATOM 832 C C . GLN A 1 104 ? -13.07 8.062 15.547 1 90.69 104 GLN A C 1
ATOM 834 O O . GLN A 1 104 ? -13.062 6.844 15.719 1 90.69 104 GLN A O 1
ATOM 839 N N . TYR A 1 105 ? -12.18 8.711 14.844 1 90.5 105 TYR A N 1
ATOM 840 C CA . TYR A 1 105 ? -11.219 7.969 14.039 1 90.5 105 TYR A CA 1
ATOM 841 C C . TYR A 1 105 ? -9.844 7.961 14.703 1 90.5 105 TYR A C 1
ATOM 843 O O . TYR A 1 105 ? -9.047 7.043 14.492 1 90.5 105 TYR A O 1
ATOM 851 N N . LEU A 1 106 ? -9.547 9.039 15.336 1 89.44 106 LEU A N 1
ATOM 852 C CA . LEU A 1 106 ? -8.297 9.117 16.094 1 89.44 106 LEU A CA 1
ATOM 853 C C . LEU A 1 106 ? -8.555 9 17.594 1 89.44 106 LEU A C 1
ATOM 855 O O . LEU A 1 106 ? -8.43 9.977 18.328 1 89.44 106 LEU A O 1
ATOM 859 N N . LYS A 1 107 ? -8.789 7.816 18.031 1 83.38 107 LYS A N 1
ATOM 860 C CA . LYS A 1 107 ? -9.141 7.578 19.438 1 83.38 107 LYS A CA 1
ATOM 861 C C . LYS A 1 107 ? -7.945 7.816 20.344 1 83.38 107 LYS A C 1
ATOM 863 O O . LYS A 1 107 ? -8.102 8.328 21.453 1 83.38 107 LYS A O 1
ATOM 868 N N . ASP A 1 108 ? -6.816 7.438 19.906 1 84.81 108 ASP A N 1
ATOM 869 C CA . ASP A 1 108 ? -5.555 7.676 20.594 1 84.81 108 ASP A CA 1
ATOM 870 C C . ASP A 1 108 ? -4.613 8.523 19.75 1 84.81 108 ASP A C 1
ATOM 872 O O . ASP A 1 108 ? -4.035 8.031 18.781 1 84.81 108 ASP A O 1
ATOM 876 N N . ARG A 1 109 ? -4.418 9.719 20.109 1 78.81 109 ARG A N 1
ATOM 877 C CA . ARG A 1 109 ? -3.686 10.719 19.344 1 78.81 109 ARG A CA 1
ATOM 878 C C . ARG A 1 109 ? -2.189 10.414 19.344 1 78.81 109 ARG A C 1
ATOM 880 O O . ARG A 1 109 ? -1.441 10.977 18.531 1 78.81 109 ARG A O 1
ATOM 887 N N . SER A 1 110 ? -1.826 9.516 20.234 1 83.56 110 SER A N 1
ATOM 888 C CA . SER A 1 110 ? -0.409 9.172 20.312 1 83.56 110 SER A CA 1
ATOM 889 C C . SER A 1 110 ? -0.063 8.047 19.344 1 83.56 110 SER A C 1
ATOM 891 O O . SER A 1 110 ? 1.112 7.73 19.141 1 83.56 110 SER A O 1
ATOM 893 N N . GLN A 1 111 ? -1.062 7.547 18.734 1 87.12 111 GLN A N 1
ATOM 894 C CA . GLN A 1 111 ? -0.843 6.457 17.781 1 87.12 111 GLN A CA 1
ATOM 895 C C . GLN A 1 111 ? -0.852 6.961 16.344 1 87.12 111 GLN A C 1
ATOM 897 O O . GLN A 1 111 ? -1.497 7.965 16.047 1 87.12 111 GLN A O 1
ATOM 902 N N . PRO A 1 112 ? -0.077 6.207 15.5 1 87.88 112 PRO A N 1
ATOM 903 C CA . PRO A 1 112 ? -0.223 6.508 14.07 1 87.88 112 PRO A CA 1
ATOM 904 C C . PRO A 1 112 ? -1.662 6.363 13.586 1 87.88 112 PRO A C 1
ATOM 906 O O . PRO A 1 112 ? -2.42 5.547 14.117 1 87.88 112 PRO A O 1
ATOM 909 N N . ILE A 1 113 ? -2.037 7.16 12.602 1 89.31 113 ILE A N 1
ATOM 910 C CA . ILE A 1 113 ? -3.396 7.176 12.062 1 89.31 113 ILE A CA 1
ATOM 911 C C . ILE A 1 113 ? -3.791 5.773 11.609 1 89.31 113 ILE A C 1
ATOM 913 O O . ILE A 1 113 ? -4.895 5.305 11.914 1 89.31 113 ILE A O 1
ATOM 917 N N . TRP A 1 114 ? -2.893 5.09 11 1 84.94 114 TRP A N 1
ATOM 918 C CA . TRP A 1 114 ? -3.229 3.785 10.438 1 84.94 114 TRP A CA 1
ATOM 919 C C . TRP A 1 114 ? -3.545 2.781 11.547 1 84.94 114 TRP A C 1
ATOM 921 O O . TRP A 1 114 ? -4.445 1.953 11.398 1 84.94 114 TRP A O 1
ATOM 931 N N . VAL A 1 115 ? -2.82 2.818 12.617 1 83.25 115 VAL A N 1
ATOM 932 C CA . VAL A 1 115 ? -3.055 1.908 13.734 1 83.25 115 VAL A CA 1
ATOM 933 C C . VAL A 1 115 ? -4.469 2.107 14.281 1 83.25 115 VAL A C 1
ATOM 935 O O . VAL A 1 115 ? -5.184 1.137 14.539 1 83.25 115 VAL A O 1
ATOM 938 N N . SER A 1 116 ? -4.863 3.342 14.383 1 85.06 116 SER A N 1
ATOM 939 C CA . SER A 1 116 ? -6.207 3.654 14.852 1 85.06 116 SER A CA 1
ATOM 940 C C . SER A 1 116 ? -7.266 3.174 13.859 1 85.06 116 SER A C 1
ATOM 942 O O . SER A 1 116 ? -8.266 2.576 14.258 1 85.06 116 SER A O 1
ATOM 944 N N . LEU A 1 117 ? -6.992 3.408 12.586 1 86.44 117 LEU A N 1
ATOM 945 C CA . LEU A 1 117 ? -7.961 3.066 11.555 1 86.44 117 LEU A CA 1
ATOM 946 C C . LEU A 1 117 ? -8.023 1.558 11.344 1 86.44 117 LEU A C 1
ATOM 948 O O . LEU A 1 117 ? -9.102 1.009 11.078 1 86.44 117 LEU A O 1
ATOM 952 N N . SER A 1 118 ? -6.883 0.868 11.5 1 83.5 118 SER A N 1
ATOM 953 C CA . SER A 1 118 ? -6.812 -0.574 11.289 1 83.5 118 SER A CA 1
ATOM 954 C C . SER A 1 118 ? -7.527 -1.334 12.398 1 83.5 118 SER A C 1
ATOM 956 O O . SER A 1 118 ? -8.094 -2.404 12.164 1 83.5 118 SER A O 1
ATOM 958 N N . GLN A 1 119 ? -7.422 -0.842 13.625 1 81 119 GLN A N 1
ATOM 959 C CA . GLN A 1 119 ? -8.094 -1.477 14.75 1 81 119 GLN A CA 1
ATOM 960 C C . GLN A 1 119 ? -9.594 -1.621 14.492 1 81 119 GLN A C 1
ATOM 962 O O . GLN A 1 119 ? -10.203 -2.619 14.883 1 81 119 GLN A O 1
ATOM 967 N N . GLY A 1 120 ? -10.141 -0.767 13.742 1 78.44 120 GLY A N 1
ATOM 968 C CA . GLY A 1 120 ? -11.555 -0.825 13.406 1 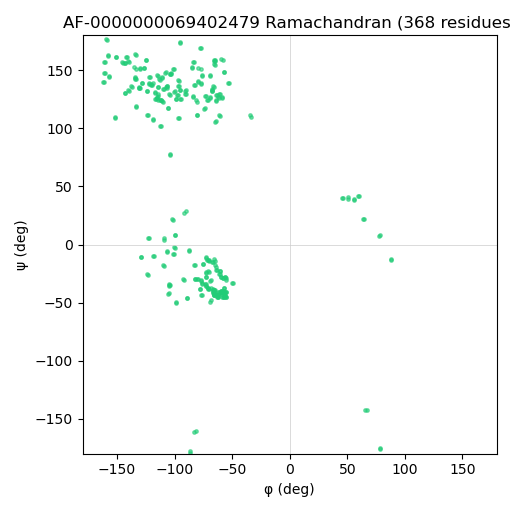78.44 120 GLY A CA 1
ATOM 969 C C . GLY A 1 120 ? -11.82 -1.421 12.039 1 78.44 120 GLY A C 1
ATOM 970 O O . GLY A 1 120 ? -12.953 -1.396 11.555 1 78.44 120 GLY A O 1
ATOM 971 N N . ARG A 1 121 ? -10.773 -1.985 11.375 1 84.81 121 ARG A N 1
ATOM 972 C CA . ARG A 1 121 ? -10.867 -2.447 9.992 1 84.81 121 ARG A CA 1
ATOM 973 C C . ARG A 1 121 ? -11.562 -1.413 9.117 1 84.81 121 ARG A C 1
ATOM 975 O O . ARG A 1 121 ? -12.461 -1.752 8.344 1 84.81 121 ARG A O 1
ATOM 982 N N . THR A 1 122 ? -11.195 -0.19 9.422 1 87.62 122 THR A N 1
ATOM 983 C CA . THR A 1 122 ? -11.82 0.883 8.656 1 87.62 122 THR A CA 1
ATOM 984 C C . THR A 1 122 ? -11.469 0.76 7.176 1 87.62 122 THR A C 1
ATOM 986 O O . THR A 1 122 ? -10.305 0.602 6.82 1 87.62 122 THR A O 1
ATOM 989 N N . GLU A 1 123 ? -12.445 0.749 6.391 1 87.5 123 GLU A N 1
ATOM 990 C CA . GLU A 1 123 ? -12.273 0.705 4.938 1 87.5 123 GLU A CA 1
ATOM 991 C C . GLU A 1 123 ? -12.055 2.102 4.367 1 87.5 123 GLU A C 1
ATOM 993 O O . GLU A 1 123 ? -12.805 3.031 4.668 1 87.5 123 GLU A O 1
ATOM 998 N N . LEU A 1 124 ? -10.945 2.195 3.604 1 92.06 124 LEU A N 1
ATOM 999 C CA . LEU A 1 124 ? -10.578 3.502 3.062 1 92.06 124 LEU A CA 1
ATOM 1000 C C . LEU A 1 124 ? 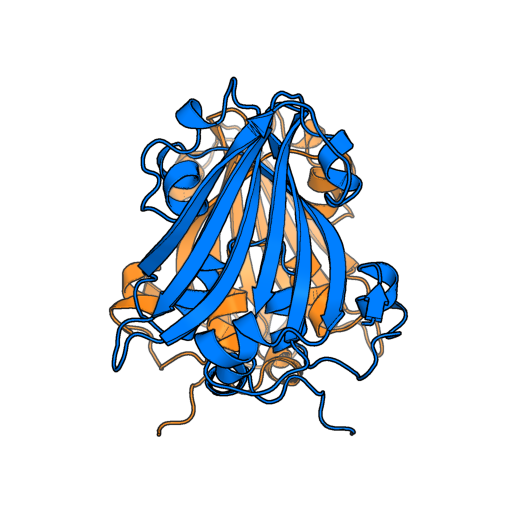-10.211 3.396 1.588 1 92.06 124 LEU A C 1
ATOM 1002 O O . LEU A 1 124 ? -9.867 2.314 1.104 1 92.06 124 LEU A O 1
ATOM 1006 N N . TYR A 1 125 ? -10.445 4.438 0.932 1 92.38 125 TYR A N 1
ATOM 1007 C CA . TYR A 1 125 ? -9.852 4.652 -0.383 1 92.38 125 TYR A CA 1
ATOM 1008 C C . TYR A 1 125 ? -8.859 5.812 -0.349 1 92.38 125 TYR A C 1
ATOM 1010 O O . TYR A 1 125 ? -9.188 6.902 0.123 1 92.38 125 TYR A O 1
ATOM 1018 N N . ARG A 1 126 ? -7.617 5.551 -0.77 1 94.19 126 ARG A N 1
ATOM 1019 C CA . ARG A 1 126 ? -6.578 6.574 -0.782 1 94.19 126 ARG A CA 1
ATOM 1020 C C . ARG A 1 126 ? -6.422 7.176 -2.174 1 94.19 126 ARG A C 1
ATOM 1022 O O . ARG A 1 126 ? -6.172 6.457 -3.143 1 94.19 126 ARG A O 1
ATOM 1029 N N . GLU A 1 127 ? -6.523 8.445 -2.275 1 93 127 GLU A N 1
ATOM 1030 C CA . GLU A 1 127 ? -6.348 9.172 -3.525 1 93 127 GLU A CA 1
ATOM 1031 C C . GLU A 1 127 ? -5.082 10.031 -3.49 1 93 127 GLU A C 1
ATOM 1033 O O . GLU A 1 127 ? -5.078 11.117 -2.91 1 93 127 GLU A O 1
ATOM 1038 N N . ILE A 1 128 ? -4.008 9.586 -4.125 1 93.06 128 ILE A N 1
ATOM 1039 C CA . ILE A 1 128 ? -2.768 10.352 -4.18 1 93.06 128 ILE A CA 1
ATOM 1040 C C . ILE A 1 128 ? -2.969 11.594 -5.047 1 93.06 128 ILE A C 1
ATOM 1042 O O . ILE A 1 128 ? -3.383 11.492 -6.203 1 93.06 128 ILE A O 1
ATOM 1046 N N . LEU A 1 129 ? -2.67 12.75 -4.539 1 93.12 129 LEU A N 1
ATOM 1047 C CA . LEU A 1 129 ? -2.977 14.008 -5.219 1 93.12 129 LEU A CA 1
ATOM 1048 C C . LEU A 1 129 ? -1.718 14.625 -5.816 1 93.12 129 LEU A C 1
ATOM 1050 O O . LEU A 1 129 ? -1.745 15.133 -6.941 1 93.12 129 LEU A O 1
ATOM 1054 N N . GLN A 1 130 ? -0.641 14.555 -5.008 1 94.88 130 GLN A N 1
ATOM 1055 C CA . GLN A 1 130 ? 0.506 15.367 -5.41 1 94.88 130 GLN A CA 1
ATOM 1056 C C . GLN A 1 130 ? 1.799 14.82 -4.812 1 94.88 130 GLN A C 1
ATOM 1058 O O . GLN A 1 130 ? 1.804 14.312 -3.686 1 94.88 130 GLN A O 1
ATOM 1063 N N . LEU A 1 131 ? 2.859 14.93 -5.594 1 96.31 131 LEU A N 1
ATOM 1064 C CA . LEU A 1 131 ? 4.238 14.734 -5.16 1 96.31 131 LEU A CA 1
ATOM 1065 C C . LEU A 1 131 ? 5.004 16.047 -5.172 1 96.31 131 LEU A C 1
ATOM 1067 O O . LEU A 1 131 ? 4.785 16.906 -6.043 1 96.31 131 LEU A O 1
ATOM 1071 N N . GLU A 1 132 ? 5.875 16.219 -4.211 1 96.81 132 GLU A N 1
ATOM 1072 C CA . GLU A 1 132 ? 6.637 17.469 -4.172 1 96.81 132 GLU A CA 1
ATOM 1073 C C . GLU A 1 132 ? 8.07 17.219 -3.709 1 96.81 132 GLU A C 1
ATOM 1075 O O . GLU A 1 132 ? 8.359 16.203 -3.082 1 96.81 132 GLU A O 1
ATOM 1080 N N . LEU A 1 133 ? 8.945 18.094 -4.074 1 97.56 133 LEU A N 1
ATOM 1081 C CA . LEU A 1 133 ? 10.344 18.125 -3.66 1 97.56 133 LEU A CA 1
ATOM 1082 C C . LEU A 1 133 ? 10.758 19.531 -3.229 1 97.56 133 LEU A C 1
ATOM 1084 O O . LEU A 1 133 ? 10.609 20.484 -3.992 1 97.56 133 LEU A O 1
ATOM 1088 N N . GLY A 1 134 ? 11.164 19.641 -1.943 1 97.56 134 GLY A N 1
ATOM 1089 C CA . GLY A 1 134 ? 11.531 20.969 -1.463 1 97.56 134 GLY A CA 1
ATOM 1090 C C . GLY A 1 134 ? 12.422 20.938 -0.234 1 97.56 134 GLY A C 1
ATOM 1091 O O . GLY A 1 134 ? 12.734 19.859 0.28 1 97.56 134 GLY A O 1
ATOM 1092 N N . ASN A 1 135 ? 12.828 22.141 0.17 1 97.88 135 ASN A N 1
ATOM 1093 C CA . ASN A 1 135 ? 13.641 22.328 1.369 1 97.88 135 ASN A CA 1
ATOM 1094 C C . ASN A 1 135 ? 12.805 22.844 2.539 1 97.88 135 ASN A C 1
ATOM 1096 O O . ASN A 1 135 ? 11.805 23.531 2.336 1 97.88 135 ASN A O 1
ATOM 1100 N N . CYS A 1 136 ? 13.164 22.453 3.652 1 97.75 136 CYS A N 1
ATOM 1101 C CA . CYS A 1 136 ? 12.547 22.922 4.887 1 97.75 136 CYS A CA 1
ATOM 1102 C C . CYS A 1 136 ? 13.531 22.875 6.043 1 97.75 136 CYS A C 1
ATOM 1104 O O . CYS A 1 136 ? 13.875 21.797 6.543 1 97.75 136 CYS A O 1
ATOM 1106 N N . PRO A 1 137 ? 14 24.078 6.539 1 98 137 PRO A N 1
ATOM 1107 C CA . PRO A 1 137 ? 15 24.109 7.609 1 98 137 PRO A CA 1
ATOM 1108 C C . PRO A 1 137 ? 14.547 23.359 8.859 1 98 137 PRO A C 1
ATOM 1110 O O . PRO A 1 137 ? 15.352 22.672 9.492 1 98 137 PRO A O 1
ATOM 1113 N N . PHE A 1 138 ? 13.352 23.5 9.242 1 98.06 138 PHE A N 1
ATOM 1114 C CA . PHE A 1 138 ? 12.82 22.781 10.398 1 98.06 138 PHE A CA 1
ATOM 1115 C C . PHE A 1 138 ? 13.016 21.281 10.25 1 98.06 138 PHE A C 1
ATOM 1117 O O . PHE A 1 138 ? 13.477 20.625 11.188 1 98.06 138 PHE A O 1
ATOM 1124 N N . LEU A 1 139 ? 12.719 20.719 9.055 1 98.5 139 LEU A N 1
ATOM 1125 C CA . LEU A 1 139 ? 12.805 19.266 8.852 1 98.5 139 LEU A CA 1
ATOM 1126 C C . LEU A 1 139 ? 14.258 18.828 8.695 1 98.5 139 LEU A C 1
ATOM 1128 O O . LEU A 1 139 ? 14.609 17.703 9.047 1 98.5 139 LEU A O 1
ATOM 1132 N N . GLU A 1 140 ? 15.109 19.703 8.141 1 98.62 140 GLU A N 1
ATOM 1133 C CA . GLU A 1 140 ? 16.531 19.375 8.117 1 98.62 140 GLU A CA 1
ATOM 1134 C C . GLU A 1 140 ? 17.062 19.125 9.523 1 98.62 140 GLU A C 1
ATOM 1136 O O . GLU A 1 140 ? 17.859 18.203 9.734 1 98.62 140 GLU A O 1
ATOM 1141 N N . GLU A 1 141 ? 16.594 19.938 10.406 1 98.31 141 GLU A N 1
ATOM 1142 C CA . GLU A 1 141 ? 17.016 19.781 11.797 1 98.31 141 GLU A CA 1
ATOM 1143 C C . GLU A 1 141 ? 16.438 18.5 12.391 1 98.31 141 GLU A C 1
ATOM 1145 O O . GLU A 1 141 ? 17.156 17.719 13.023 1 98.31 141 GLU A O 1
ATOM 1150 N N . ARG A 1 142 ? 15.148 18.25 12.258 1 97.81 142 ARG A N 1
ATOM 1151 C CA . ARG A 1 142 ? 14.469 17.109 12.875 1 97.81 142 ARG A CA 1
ATOM 1152 C C . ARG A 1 142 ? 14.938 15.797 12.273 1 97.81 142 ARG A C 1
ATOM 1154 O O . ARG A 1 142 ? 15.094 14.805 12.984 1 97.81 142 ARG A O 1
ATOM 1161 N N . PHE A 1 143 ? 15.18 15.781 10.945 1 98 143 PHE A N 1
ATOM 1162 C CA . PHE A 1 143 ? 15.633 14.578 10.258 1 98 143 PHE A CA 1
ATOM 1163 C C . PHE A 1 143 ? 17.141 14.406 10.398 1 98 143 PHE A C 1
ATOM 1165 O O . PHE A 1 143 ? 17.672 13.336 10.117 1 98 143 PHE A O 1
ATOM 1172 N N . GLN A 1 144 ? 17.859 15.477 10.773 1 96.94 144 GLN A N 1
ATOM 1173 C CA . GLN A 1 144 ? 19.312 15.484 10.906 1 96.94 144 GLN A CA 1
ATOM 1174 C C . GLN A 1 144 ? 19.984 15.133 9.586 1 96.94 144 GLN A C 1
ATOM 1176 O O . GLN A 1 144 ? 20.906 14.32 9.547 1 96.94 144 GLN A O 1
ATOM 1181 N N . CYS A 1 145 ? 19.484 15.664 8.555 1 97.62 145 CYS A N 1
ATOM 1182 C CA . CYS A 1 145 ? 20.062 15.555 7.223 1 97.62 145 CYS A CA 1
ATOM 1183 C C . CYS A 1 145 ? 19.594 16.688 6.324 1 97.62 145 CYS A C 1
ATOM 1185 O O . CYS A 1 145 ? 18.594 17.344 6.617 1 97.62 145 CYS A O 1
ATOM 1187 N N . GLU A 1 146 ? 20.281 16.938 5.238 1 97.69 146 GLU A N 1
ATOM 1188 C CA . GLU A 1 146 ? 19.969 18.031 4.332 1 97.69 146 GLU A CA 1
ATOM 1189 C C . GLU A 1 146 ? 18.906 17.625 3.32 1 97.69 146 GLU A C 1
ATOM 1191 O O . GLU A 1 146 ? 18.812 16.453 2.947 1 97.69 146 GLU A O 1
ATOM 1196 N N . GLY A 1 147 ? 18.141 18.656 2.861 1 96.75 147 GLY A N 1
ATOM 1197 C CA . GLY A 1 147 ? 17.203 18.438 1.773 1 96.75 147 GLY A CA 1
ATOM 1198 C C . GLY A 1 147 ? 17.859 18.469 0.405 1 96.75 147 GLY A C 1
ATOM 1199 O O . GLY A 1 147 ? 19.078 18.297 0.286 1 96.75 147 GLY A O 1
ATOM 1200 N N . PRO A 1 148 ? 17.078 18.672 -0.587 1 97.81 148 PRO A N 1
ATOM 1201 C CA . PRO A 1 148 ? 15.609 18.719 -0.545 1 97.81 148 PRO A CA 1
ATOM 1202 C C . PRO A 1 148 ? 14.984 17.375 -0.151 1 97.81 148 PRO A C 1
ATOM 1204 O O . PRO A 1 148 ? 15.641 16.344 -0.244 1 97.81 148 PRO A O 1
ATOM 1207 N N . PHE A 1 149 ? 13.703 17.422 0.37 1 98.5 149 PHE A N 1
ATOM 1208 C CA . PHE A 1 149 ? 12.961 16.234 0.789 1 98.5 149 PHE A CA 1
ATOM 1209 C C . PHE A 1 149 ? 11.758 16 -0.116 1 98.5 149 PHE A C 1
ATOM 1211 O O . PHE A 1 149 ? 11.094 16.953 -0.535 1 98.5 149 PHE A O 1
ATOM 1218 N N . TRP A 1 150 ? 11.492 14.766 -0.402 1 98 150 TRP A N 1
ATOM 1219 C CA . TRP A 1 150 ? 10.266 14.398 -1.105 1 98 150 TRP A CA 1
ATOM 1220 C C . TRP A 1 150 ? 9.07 14.43 -0.163 1 98 150 TRP A C 1
ATOM 1222 O O . TRP A 1 150 ? 9.164 14 0.988 1 98 150 TRP A O 1
ATOM 1232 N N . GLY A 1 151 ? 7.984 14.93 -0.627 1 97.75 151 GLY A N 1
ATOM 1233 C CA . GLY A 1 151 ? 6.711 14.93 0.075 1 97.75 151 GLY A CA 1
ATOM 1234 C C . GLY A 1 151 ? 5.547 14.508 -0.802 1 97.75 151 GLY A C 1
ATOM 1235 O O . GLY A 1 151 ? 5.672 14.469 -2.027 1 97.75 151 GLY A O 1
ATOM 1236 N N . ARG A 1 152 ? 4.465 14.172 -0.169 1 97.62 152 ARG A N 1
ATOM 1237 C CA . ARG A 1 152 ? 3.262 13.789 -0.902 1 97.62 152 ARG A CA 1
ATOM 1238 C C . ARG A 1 152 ? 2.004 14.242 -0.168 1 97.62 152 ARG A C 1
ATOM 1240 O O . ARG A 1 152 ? 2.049 14.523 1.03 1 97.62 152 ARG A O 1
ATOM 1247 N N . GLN A 1 153 ? 0.961 14.367 -0.955 1 97.12 153 GLN A N 1
ATOM 1248 C CA . GLN A 1 153 ? -0.358 14.727 -0.444 1 97.12 153 GLN A CA 1
ATOM 1249 C C . GLN A 1 153 ? -1.43 13.781 -0.989 1 97.12 153 GLN A C 1
ATOM 1251 O O . GLN A 1 153 ?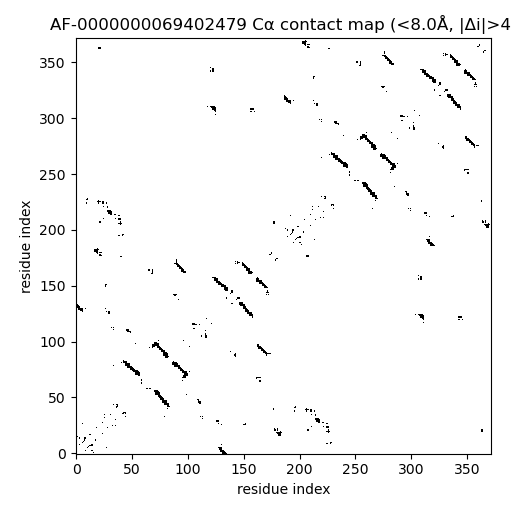 -1.415 13.438 -2.172 1 97.12 153 GLN A O 1
ATOM 1256 N N . TYR A 1 154 ? -2.316 13.328 -0.066 1 96.56 154 TYR A N 1
ATOM 1257 C CA . TYR A 1 154 ? -3.396 12.461 -0.523 1 96.56 154 TYR A CA 1
ATOM 1258 C C . TYR A 1 154 ? -4.629 12.609 0.362 1 96.56 154 TYR A C 1
ATOM 1260 O O . TYR A 1 154 ? -4.539 13.125 1.479 1 96.56 154 TYR A O 1
ATOM 1268 N N . LEU A 1 155 ? -5.773 12.195 -0.129 1 96.19 155 LEU A N 1
ATOM 1269 C CA . LEU A 1 155 ? -7.035 12.164 0.6 1 96.19 155 LEU A CA 1
ATOM 1270 C C . LEU A 1 155 ? -7.418 10.734 0.973 1 96.19 155 LEU A C 1
ATOM 1272 O O . LEU A 1 155 ? -7.254 9.812 0.17 1 96.19 155 LEU A O 1
ATOM 1276 N N . PHE A 1 156 ? -7.879 10.555 2.207 1 95.44 156 PHE A N 1
ATOM 1277 C CA . PHE A 1 156 ? -8.617 9.359 2.58 1 95.44 156 PHE A CA 1
ATOM 1278 C C . PHE A 1 156 ? -10.117 9.562 2.377 1 95.44 156 PHE A C 1
ATOM 1280 O O . PHE A 1 156 ? -10.68 10.555 2.836 1 95.44 156 PHE A O 1
ATOM 1287 N N . TRP A 1 157 ? -10.672 8.609 1.703 1 94.06 157 TRP A N 1
ATOM 1288 C CA . TRP A 1 157 ? -12.125 8.562 1.563 1 94.06 157 TRP A CA 1
ATOM 1289 C C . TRP A 1 157 ? -12.719 7.449 2.418 1 94.06 157 TRP A C 1
ATOM 1291 O O . TRP A 1 157 ? -12.164 6.348 2.482 1 94.06 157 TRP A O 1
ATOM 1301 N N . HIS A 1 158 ? -13.727 7.75 3.072 1 93.12 158 HIS A N 1
ATOM 1302 C CA . HIS A 1 158 ? -14.484 6.812 3.898 1 93.12 158 HIS A CA 1
ATOM 1303 C C . HIS A 1 158 ? -15.977 7.102 3.834 1 93.12 158 HIS A C 1
ATOM 1305 O O . HIS A 1 158 ? -16.406 8.25 3.99 1 93.12 158 HIS A O 1
ATOM 1311 N N . ASP A 1 159 ? -16.766 6.051 3.58 1 90.81 159 ASP A N 1
ATOM 1312 C CA . ASP A 1 159 ? -18.219 6.172 3.465 1 90.81 159 ASP A CA 1
ATOM 1313 C C . ASP A 1 159 ? -18.594 7.203 2.408 1 90.81 159 ASP A C 1
ATOM 1315 O O . ASP A 1 159 ? -19.453 8.055 2.648 1 90.81 159 ASP A O 1
ATOM 1319 N N . GLY A 1 160 ? -17.828 7.215 1.342 1 90.25 160 GLY A N 1
ATOM 1320 C CA . GLY A 1 160 ? -18.125 8.023 0.173 1 90.25 160 GLY A CA 1
ATOM 1321 C C . GLY A 1 160 ? -17.766 9.484 0.345 1 90.25 160 GLY A C 1
ATOM 1322 O O . GLY A 1 160 ? -18.062 10.312 -0.513 1 90.25 160 GLY A O 1
ATOM 1323 N N . LYS A 1 161 ? -17.094 9.812 1.437 1 93.69 161 LYS A N 1
ATOM 1324 C CA . LYS A 1 161 ? -16.719 11.203 1.697 1 93.69 161 LYS A CA 1
ATOM 1325 C C . LYS A 1 161 ? -15.242 11.32 2.057 1 93.69 161 LYS A C 1
ATOM 1327 O O . LYS A 1 161 ? -14.648 10.383 2.586 1 93.69 161 LYS A O 1
ATOM 1332 N N . PRO A 1 162 ? -14.695 12.547 1.715 1 95.5 162 PRO A N 1
ATOM 1333 C CA . PRO A 1 162 ? -13.328 12.758 2.195 1 95.5 162 PRO A CA 1
ATOM 1334 C C . PRO A 1 162 ? -13.242 12.781 3.721 1 95.5 162 PRO A C 1
ATOM 1336 O O . PRO A 1 162 ? -13.945 13.562 4.371 1 95.5 162 PRO A O 1
ATOM 1339 N N . LEU A 1 163 ? -12.453 11.945 4.219 1 95.69 163 LEU A N 1
ATOM 1340 C CA . LEU A 1 163 ? -12.297 11.828 5.664 1 95.69 163 LEU A CA 1
ATOM 1341 C C . LEU A 1 163 ? -11.211 12.773 6.172 1 95.69 163 LEU A C 1
ATOM 1343 O O . LEU A 1 163 ? -11.414 13.477 7.164 1 95.69 163 LEU A O 1
ATOM 1347 N N . THR A 1 164 ? -10.078 12.82 5.527 1 97.25 164 THR A N 1
ATOM 1348 C CA . THR A 1 164 ? -8.945 13.633 5.953 1 97.25 164 THR A CA 1
ATOM 1349 C C . THR A 1 164 ? -7.977 13.852 4.797 1 97.25 164 THR A C 1
ATOM 1351 O O . THR A 1 164 ? -7.883 13.023 3.887 1 97.25 164 THR A O 1
ATOM 1354 N N . LEU A 1 165 ? -7.34 15.008 4.797 1 97.94 165 LEU A N 1
ATOM 1355 C CA . LEU A 1 165 ? -6.188 15.289 3.951 1 97.94 165 LEU A CA 1
ATOM 1356 C C . LEU A 1 165 ? -4.887 15.047 4.707 1 97.94 165 LEU A C 1
ATOM 1358 O O . LEU A 1 165 ? -4.742 15.469 5.855 1 97.94 165 LEU A O 1
ATOM 1362 N N . ILE A 1 166 ? -3.961 14.352 4.078 1 97.88 166 ILE A N 1
ATOM 1363 C CA . ILE A 1 166 ? -2.691 14.047 4.723 1 97.88 166 ILE A CA 1
ATOM 1364 C C . ILE A 1 166 ? -1.537 14.547 3.859 1 97.88 166 ILE A C 1
ATOM 1366 O O . ILE A 1 166 ? -1.555 14.391 2.635 1 97.88 166 ILE A O 1
ATOM 1370 N N . TYR A 1 167 ? -0.645 15.211 4.484 1 97.75 167 TYR A N 1
ATOM 1371 C CA . TYR A 1 167 ? 0.627 15.648 3.92 1 97.75 167 TYR A CA 1
ATOM 1372 C C . TYR A 1 167 ? 1.797 14.977 4.629 1 97.75 167 TYR A C 1
ATOM 1374 O O . TYR A 1 167 ? 1.896 15.023 5.855 1 97.75 167 TYR A O 1
ATOM 1382 N N . GLU A 1 168 ? 2.693 14.328 3.832 1 98.31 168 GLU A N 1
ATOM 1383 C CA . GLU A 1 168 ? 3.834 13.625 4.406 1 98.31 168 GLU A CA 1
ATOM 1384 C C . GLU A 1 168 ? 5.141 14.047 3.738 1 98.31 168 GLU A C 1
ATOM 1386 O O . GLU A 1 168 ? 5.18 14.273 2.527 1 98.31 168 GLU A O 1
ATOM 1391 N N . VAL A 1 169 ? 6.168 14.211 4.52 1 98.69 169 VAL A N 1
ATOM 1392 C CA . VAL A 1 169 ? 7.516 14.492 4.031 1 98.69 169 VAL A CA 1
ATOM 1393 C C . VAL A 1 169 ? 8.477 13.414 4.527 1 98.69 169 VAL A C 1
ATOM 1395 O O . VAL A 1 169 ? 8.461 13.055 5.707 1 98.69 169 VAL A O 1
ATOM 1398 N N . PHE A 1 170 ? 9.367 12.969 3.691 1 98.69 170 PHE A N 1
ATOM 1399 C CA . PHE A 1 170 ? 10.203 11.805 3.979 1 98.69 170 PHE A CA 1
ATOM 1400 C C . PHE A 1 170 ? 11.664 12.203 4.109 1 98.69 170 PHE A C 1
ATOM 1402 O O . PHE A 1 170 ? 12.211 12.883 3.238 1 98.69 170 PHE A O 1
ATOM 1409 N N . SER A 1 171 ? 12.32 11.688 5.09 1 98.44 171 SER A N 1
ATOM 1410 C CA . SER A 1 171 ? 13.734 11.93 5.328 1 98.44 171 SER A CA 1
ATOM 1411 C C . SER A 1 171 ? 14.602 11.273 4.258 1 98.44 171 SER A C 1
ATOM 1413 O O . SER A 1 171 ? 14.32 10.148 3.834 1 98.44 171 SER A O 1
ATOM 1415 N N . ASN A 1 172 ? 15.711 11.93 3.916 1 97.75 172 ASN A N 1
ATOM 1416 C CA . ASN A 1 172 ? 16.672 11.312 3.008 1 97.75 172 ASN A CA 1
ATOM 1417 C C . ASN A 1 172 ? 17.406 10.148 3.672 1 97.75 172 ASN A C 1
ATOM 1419 O O . ASN A 1 172 ? 18.031 9.336 2.99 1 97.75 172 ASN A O 1
ATOM 1423 N N . GLN A 1 173 ? 17.312 10.023 4.945 1 96.31 173 GLN A N 1
ATOM 1424 C CA . GLN A 1 173 ? 17.969 8.938 5.668 1 96.31 173 GLN A CA 1
ATOM 1425 C C . GLN A 1 173 ? 17.344 7.59 5.305 1 96.31 173 GLN A C 1
ATOM 1427 O O . GLN A 1 173 ? 17.938 6.539 5.566 1 96.31 173 GLN A O 1
ATOM 1432 N N . LEU A 1 174 ? 16.203 7.613 4.699 1 96.56 174 LEU A N 1
ATOM 1433 C CA . LEU A 1 174 ? 15.555 6.383 4.258 1 96.56 174 LEU A CA 1
ATOM 1434 C C . LEU A 1 174 ? 16.375 5.699 3.168 1 96.56 174 LEU A C 1
ATOM 1436 O O . LEU A 1 174 ? 16.156 4.52 2.873 1 96.56 174 LEU A O 1
ATOM 1440 N N . GLU A 1 175 ? 17.375 6.41 2.6 1 96 175 GLU A N 1
ATOM 1441 C CA . GLU A 1 175 ? 18.234 5.828 1.578 1 96 175 GLU A CA 1
ATOM 1442 C C . GLU A 1 175 ? 19 4.621 2.119 1 96 175 GLU A C 1
ATOM 1444 O O . GLU A 1 175 ? 19.375 3.729 1.357 1 96 175 GLU A O 1
ATOM 1449 N N . GLN A 1 176 ? 19.203 4.586 3.383 1 93.81 176 GLN A N 1
ATOM 1450 C CA . GLN A 1 176 ? 19.922 3.463 3.971 1 93.81 176 GLN A CA 1
ATOM 1451 C C . GLN A 1 176 ? 19.156 2.156 3.779 1 93.81 176 GLN A C 1
ATOM 1453 O O . GLN A 1 176 ? 19.734 1.076 3.783 1 93.81 176 GLN A O 1
ATOM 1458 N N . PHE A 1 177 ? 17.844 2.262 3.566 1 93.38 177 PHE A N 1
ATOM 1459 C CA . PHE A 1 177 ? 17.016 1.076 3.395 1 93.38 177 PHE A CA 1
ATOM 1460 C C . PHE A 1 177 ? 16.641 0.882 1.928 1 93.38 177 PHE A C 1
ATOM 1462 O O . PHE A 1 177 ? 16.531 -0.251 1.456 1 93.38 177 PHE A O 1
ATOM 1469 N N . LEU A 1 178 ? 16.453 1.979 1.212 1 94.19 178 LEU A N 1
ATOM 1470 C CA . LEU A 1 178 ? 15.859 1.925 -0.121 1 94.19 178 LEU A CA 1
ATOM 1471 C C . LEU A 1 178 ? 16.922 2.176 -1.194 1 94.19 178 LEU A C 1
ATOM 1473 O O . LEU A 1 178 ? 16.641 2.02 -2.387 1 94.19 178 LEU A O 1
ATOM 1477 N N . GLY A 1 179 ? 18.125 2.504 -0.803 1 92.5 179 GLY A N 1
ATOM 1478 C CA . GLY A 1 179 ? 19.109 2.957 -1.762 1 92.5 179 GLY A CA 1
ATOM 1479 C C . GLY A 1 179 ? 18.922 4.398 -2.191 1 92.5 179 GLY A C 1
ATOM 1480 O O . GLY A 1 179 ? 18.031 5.09 -1.675 1 92.5 179 GLY A O 1
ATOM 1481 N N . ASN A 1 180 ? 19.703 4.855 -3.121 1 93.06 180 ASN A N 1
ATOM 1482 C CA . ASN A 1 180 ? 19.656 6.227 -3.627 1 93.06 180 ASN A CA 1
ATOM 1483 C C . ASN A 1 180 ? 18.328 6.523 -4.312 1 93.06 180 ASN A C 1
ATOM 1485 O O . ASN A 1 180 ? 17.859 5.73 -5.133 1 93.06 180 ASN A O 1
ATOM 1489 N N . PRO A 1 181 ? 17.688 7.617 -3.92 1 93.06 181 PRO A N 1
ATOM 1490 C CA . PRO A 1 181 ? 16.422 7.949 -4.59 1 93.06 181 PRO A CA 1
ATOM 1491 C C . PRO A 1 181 ? 16.578 8.109 -6.102 1 93.06 181 PRO A C 1
ATOM 1493 O O . PRO A 1 181 ? 15.625 7.934 -6.852 1 93.06 181 PRO A O 1
ATOM 1496 N N . ARG A 1 182 ? 17.797 8.523 -6.477 1 90.69 182 ARG A N 1
ATOM 1497 C CA . ARG A 1 182 ? 18.031 8.688 -7.906 1 90.69 182 ARG A CA 1
ATOM 1498 C C . ARG A 1 182 ? 18.359 7.344 -8.562 1 90.69 182 ARG A C 1
ATOM 1500 O O . ARG A 1 182 ? 19.188 6.582 -8.062 1 90.69 182 ARG A O 1
ATOM 1507 N N . GLN A 1 183 ? 17.516 7.031 -9.609 1 84.44 183 GLN A N 1
ATOM 1508 C CA . GLN A 1 183 ? 17.844 5.848 -10.406 1 84.44 183 GLN A CA 1
ATOM 1509 C C . GLN A 1 183 ? 19.219 5.969 -11.039 1 84.44 183 GLN A C 1
ATOM 1511 O O . GLN A 1 183 ? 19.531 6.98 -11.672 1 84.44 183 GLN A O 1
ATOM 1516 N N . PRO A 1 184 ? 20.031 4.93 -10.789 1 67.19 184 PRO A N 1
ATOM 1517 C CA . PRO A 1 184 ? 21.344 5.023 -11.445 1 67.19 184 PRO A CA 1
ATOM 1518 C C . PRO A 1 184 ? 21.234 5.062 -12.969 1 67.19 184 PRO A C 1
ATOM 1520 O O . PRO A 1 184 ? 20.328 4.457 -13.547 1 67.19 184 PRO A O 1
ATOM 1523 N N . GLY A 1 185 ? 21.562 6.211 -13.594 1 55 185 GLY A N 1
ATOM 1524 C CA . GLY A 1 185 ? 21.641 6.254 -15.047 1 55 185 GLY A CA 1
ATOM 1525 C C . GLY A 1 185 ? 22.156 4.965 -15.648 1 55 185 GLY A C 1
ATOM 1526 O O . GLY A 1 185 ? 23.078 4.352 -15.117 1 55 185 GLY A O 1
ATOM 1527 N N . ILE A 1 186 ? 21.359 4.227 -16.344 1 42.16 186 ILE A N 1
ATOM 1528 C CA . ILE A 1 186 ? 21.984 3.168 -17.125 1 42.16 186 ILE A CA 1
ATOM 1529 C C . ILE A 1 186 ? 23.031 3.768 -18.047 1 42.16 186 ILE A C 1
ATOM 1531 O O . ILE A 1 186 ? 22.844 4.852 -18.609 1 42.16 186 ILE A O 1
ATOM 1535 N N . MET B 1 1 ? 7.965 -25.984 0.443 1 91 1 MET B N 1
ATOM 1536 C CA . MET B 1 1 ? 7.238 -24.734 0.532 1 91 1 MET B CA 1
ATOM 1537 C C . MET B 1 1 ? 7.27 -24.188 1.956 1 91 1 MET B C 1
ATOM 1539 O O . MET B 1 1 ? 7.027 -24.922 2.914 1 91 1 MET B O 1
ATOM 1543 N N . TRP B 1 2 ? 7.703 -23.016 2.162 1 94.56 2 TRP B N 1
ATOM 1544 C CA . TRP B 1 2 ? 7.672 -22.312 3.447 1 94.56 2 TRP B CA 1
ATOM 1545 C C . TRP B 1 2 ? 6.449 -21.406 3.551 1 94.56 2 TRP B C 1
ATOM 1547 O O . TRP B 1 2 ? 6.055 -20.781 2.568 1 94.56 2 TRP B O 1
ATOM 1557 N N . LYS B 1 3 ? 5.852 -21.375 4.746 1 94.44 3 LYS B N 1
ATOM 1558 C CA . LYS B 1 3 ? 4.754 -20.469 5.039 1 94.44 3 LYS B CA 1
ATOM 1559 C C . LYS B 1 3 ? 4.961 -19.766 6.383 1 94.44 3 LYS B C 1
ATOM 1561 O O . LYS B 1 3 ? 5.465 -20.375 7.328 1 94.44 3 LYS B O 1
ATOM 1566 N N . GLY B 1 4 ? 4.566 -18.5 6.41 1 93.06 4 GLY B N 1
ATOM 1567 C CA . GLY B 1 4 ? 4.648 -17.75 7.656 1 93.06 4 GLY B CA 1
ATOM 1568 C C . GLY B 1 4 ? 3.77 -16.516 7.672 1 93.06 4 GLY B C 1
ATOM 1569 O O . GLY B 1 4 ? 3.361 -16.031 6.617 1 93.06 4 GLY B O 1
ATOM 1570 N N . THR B 1 5 ? 3.443 -16.078 8.867 1 90.94 5 THR B N 1
ATOM 1571 C CA . THR B 1 5 ? 2.682 -14.844 9.055 1 90.94 5 THR B CA 1
ATOM 1572 C C . THR B 1 5 ? 3.578 -13.625 8.891 1 90.94 5 THR B C 1
ATOM 1574 O O . THR B 1 5 ? 4.801 -13.75 8.805 1 90.94 5 THR B O 1
ATOM 1577 N N . GLU B 1 6 ? 2.938 -12.484 8.82 1 85.44 6 GLU B N 1
ATOM 1578 C CA . GLU B 1 6 ? 3.688 -11.234 8.789 1 85.44 6 GLU B CA 1
ATOM 1579 C C . GLU B 1 6 ? 4.602 -11.109 10.008 1 85.44 6 GLU B C 1
ATOM 1581 O O . GLU B 1 6 ? 5.762 -10.711 9.883 1 85.44 6 GLU B O 1
ATOM 1586 N N . GLU B 1 7 ? 4.047 -11.422 11.133 1 86.25 7 GLU B N 1
ATOM 1587 C CA . GLU B 1 7 ? 4.832 -11.367 12.367 1 86.25 7 GLU B CA 1
ATOM 1588 C C . GLU B 1 7 ? 6.09 -12.227 12.258 1 86.25 7 GLU B C 1
ATOM 1590 O O . GLU B 1 7 ? 7.18 -11.797 12.633 1 86.25 7 GLU B O 1
ATOM 1595 N N . GLU B 1 8 ? 5.969 -13.398 11.75 1 89.56 8 GLU B N 1
ATOM 1596 C CA . GLU B 1 8 ? 7.102 -14.312 11.578 1 89.56 8 GLU B CA 1
ATOM 1597 C C . GLU B 1 8 ? 8.094 -13.766 10.555 1 89.56 8 GLU B C 1
ATOM 1599 O O . GLU B 1 8 ? 9.312 -13.844 10.758 1 89.56 8 GLU B O 1
ATOM 1604 N N . ALA B 1 9 ? 7.57 -13.188 9.531 1 84.81 9 ALA B N 1
ATOM 1605 C CA . ALA B 1 9 ? 8.43 -12.742 8.43 1 84.81 9 ALA B CA 1
ATOM 1606 C C . ALA B 1 9 ? 9.133 -11.438 8.781 1 84.81 9 ALA B C 1
ATOM 1608 O O . ALA B 1 9 ? 10.312 -11.258 8.461 1 84.81 9 ALA B O 1
ATOM 1609 N N . VAL B 1 10 ? 8.469 -10.562 9.445 1 82.25 10 VAL B N 1
ATOM 1610 C CA . VAL B 1 10 ? 8.977 -9.203 9.625 1 82.25 10 VAL B CA 1
ATOM 1611 C C . VAL B 1 10 ? 9.641 -9.078 10.992 1 82.25 10 VAL B C 1
ATOM 1613 O O . VAL B 1 10 ? 10.805 -8.695 11.086 1 82.25 10 VAL B O 1
ATOM 1616 N N . PHE B 1 11 ? 9 -9.477 12.008 1 80.06 11 PHE B N 1
ATOM 1617 C CA . PHE B 1 11 ? 9.492 -9.18 13.344 1 80.06 11 PHE B CA 1
ATOM 1618 C C . PHE B 1 11 ? 10.383 -10.312 13.859 1 80.06 11 PHE B C 1
ATOM 1620 O O . PHE B 1 11 ? 11.375 -10.062 14.547 1 80.06 11 PHE B O 1
ATOM 1627 N N . ARG B 1 12 ? 10.125 -11.531 13.438 1 84.69 12 ARG B N 1
ATOM 1628 C CA . ARG B 1 12 ? 10.945 -12.648 13.906 1 84.69 12 ARG B CA 1
ATOM 1629 C C . ARG B 1 12 ? 11.977 -13.047 12.859 1 84.69 12 ARG B C 1
ATOM 1631 O O . ARG B 1 12 ? 12.867 -13.852 13.141 1 84.69 12 ARG B O 1
ATOM 1638 N N . GLN B 1 13 ? 11.875 -12.484 11.688 1 83.5 13 GLN B N 1
ATOM 1639 C CA . GLN B 1 13 ? 12.805 -12.742 10.602 1 83.5 13 GLN B CA 1
ATOM 1640 C C . GLN B 1 13 ? 12.992 -14.234 10.367 1 83.5 13 GLN B C 1
ATOM 1642 O O . GLN B 1 13 ? 14.125 -14.711 10.234 1 83.5 13 GLN B O 1
ATOM 1647 N N . GLU B 1 14 ? 11.906 -14.969 10.469 1 88.12 14 GLU B N 1
ATOM 1648 C CA . GLU B 1 14 ? 11.922 -16.422 10.289 1 88.12 14 GLU B CA 1
ATOM 1649 C C . GLU B 1 14 ? 11.672 -16.797 8.828 1 88.12 14 GLU B C 1
ATOM 1651 O O . GLU B 1 14 ? 11 -17.797 8.547 1 88.12 14 GLU B O 1
ATOM 1656 N N . THR B 1 15 ? 12.047 -15.961 7.957 1 90.5 15 THR B N 1
ATOM 1657 C CA . THR B 1 15 ? 12.031 -16.297 6.535 1 90.5 15 THR B CA 1
ATOM 1658 C C . THR B 1 15 ? 13.25 -17.141 6.168 1 90.5 15 THR B C 1
ATOM 1660 O O . THR B 1 15 ? 14.25 -17.141 6.887 1 90.5 15 THR B O 1
ATOM 1663 N N . PRO B 1 16 ? 13.102 -17.969 5.16 1 92.06 16 PRO B N 1
ATOM 1664 C CA . PRO B 1 16 ? 14.25 -18.797 4.773 1 92.06 16 PRO B CA 1
ATOM 1665 C C . PRO B 1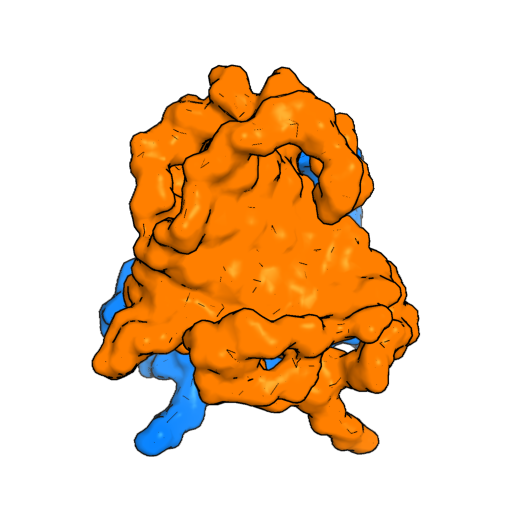 16 ? 15.531 -17.984 4.602 1 92.06 16 PRO B C 1
ATOM 1667 O O . PRO B 1 16 ? 16.625 -18.5 4.773 1 92.06 16 PRO B O 1
ATOM 1670 N N . TYR B 1 17 ? 15.414 -16.703 4.137 1 91.06 17 TYR B N 1
ATOM 1671 C CA . TYR B 1 17 ? 16.484 -15.719 4.137 1 91.06 17 TYR B CA 1
ATOM 1672 C C . TYR B 1 17 ? 15.945 -14.328 4.469 1 91.06 17 TYR B C 1
ATOM 1674 O O . TYR B 1 17 ? 14.742 -14.086 4.383 1 91.06 17 TYR B O 1
ATOM 1682 N N . GLN B 1 18 ? 16.906 -13.508 4.855 1 90.19 18 GLN B N 1
ATOM 1683 C CA . GLN B 1 18 ? 16.469 -12.156 5.18 1 90.19 18 GLN B CA 1
ATOM 1684 C C . GLN B 1 18 ? 16.078 -11.383 3.922 1 90.19 18 GLN B C 1
ATOM 1686 O O . GLN B 1 18 ? 16.906 -11.18 3.029 1 90.19 18 GLN B O 1
ATOM 1691 N N . LEU B 1 19 ? 14.875 -10.898 3.928 1 93.62 19 LEU B N 1
ATOM 1692 C CA . LEU B 1 19 ? 14.367 -10.164 2.771 1 93.62 19 LEU B CA 1
ATOM 1693 C C . LEU B 1 19 ? 14.891 -8.727 2.771 1 93.62 19 LEU B C 1
ATOM 1695 O O . LEU B 1 19 ? 14.961 -8.094 3.824 1 93.62 19 LEU B O 1
ATOM 1699 N N . SER B 1 20 ? 15.234 -8.258 1.591 1 94.19 20 SER B N 1
ATOM 1700 C CA . SER B 1 20 ? 15.594 -6.844 1.471 1 94.19 20 SER B CA 1
ATOM 1701 C C . SER B 1 20 ? 14.398 -5.941 1.766 1 94.19 20 SER B C 1
ATOM 1703 O O . SER B 1 20 ? 13.25 -6.355 1.609 1 94.19 20 SER B O 1
ATOM 1705 N N . PRO B 1 21 ? 14.594 -4.684 2.125 1 93.75 21 PRO B N 1
ATOM 1706 C CA . PRO B 1 21 ? 13.5 -3.76 2.422 1 93.75 21 PRO B CA 1
ATOM 1707 C C . PRO B 1 21 ? 12.555 -3.564 1.237 1 93.75 21 PRO B C 1
ATOM 1709 O O . PRO B 1 21 ? 11.336 -3.547 1.412 1 93.75 21 PRO B O 1
ATOM 1712 N N . SER B 1 22 ? 13.102 -3.486 0.051 1 94.5 22 SER B N 1
ATOM 1713 C CA . SER B 1 22 ? 12.273 -3.254 -1.127 1 94.5 22 SER B CA 1
ATOM 1714 C C . SER B 1 22 ? 11.328 -4.426 -1.38 1 94.5 22 SER B C 1
ATOM 1716 O O . SER B 1 22 ? 10.156 -4.23 -1.717 1 94.5 22 SER B O 1
ATOM 1718 N N . TRP B 1 23 ? 11.828 -5.621 -1.175 1 95.31 23 TRP B N 1
ATOM 1719 C CA . TRP B 1 23 ? 10.992 -6.797 -1.372 1 95.31 23 TRP B CA 1
ATOM 1720 C C . TRP B 1 23 ? 9.961 -6.922 -0.256 1 95.31 23 TRP B C 1
ATOM 1722 O O . TRP B 1 23 ? 8.828 -7.363 -0.491 1 95.31 23 TRP B O 1
ATOM 1732 N N . LYS B 1 24 ? 10.312 -6.57 0.938 1 94.44 24 LYS B N 1
ATOM 1733 C CA . LYS B 1 24 ? 9.328 -6.547 2.014 1 94.44 24 LYS B CA 1
ATOM 1734 C C . LYS B 1 24 ? 8.18 -5.598 1.683 1 94.44 24 LYS B C 1
ATOM 1736 O O . LYS B 1 24 ? 7.012 -5.914 1.937 1 94.44 24 LYS B O 1
ATOM 1741 N N . LEU B 1 25 ? 8.523 -4.488 1.118 1 94.25 25 LEU B N 1
ATOM 1742 C CA . LEU B 1 25 ? 7.508 -3.514 0.735 1 94.25 25 LEU B CA 1
ATOM 1743 C C . LEU B 1 25 ? 6.566 -4.094 -0.313 1 94.25 25 LEU B C 1
ATOM 1745 O O . LEU B 1 25 ? 5.344 -3.977 -0.191 1 94.25 25 LEU B O 1
ATOM 1749 N N . LEU B 1 26 ? 7.129 -4.715 -1.263 1 95.44 26 LEU B N 1
ATOM 1750 C CA . LEU B 1 26 ? 6.297 -5.273 -2.324 1 95.44 26 LEU B CA 1
ATOM 1751 C C . LEU B 1 26 ? 5.398 -6.383 -1.787 1 95.44 26 LEU B C 1
ATOM 1753 O O . LEU B 1 26 ? 4.195 -6.402 -2.061 1 95.44 26 LEU B O 1
ATOM 1757 N N . LEU B 1 27 ? 5.961 -7.266 -0.942 1 95.75 27 LEU B N 1
ATOM 1758 C CA . LEU B 1 27 ? 5.301 -8.508 -0.541 1 95.75 27 LEU B CA 1
ATOM 1759 C C . LEU B 1 27 ? 4.309 -8.25 0.586 1 95.75 27 LEU B C 1
ATOM 1761 O O . LEU B 1 27 ? 3.279 -8.922 0.679 1 95.75 27 LEU B O 1
ATOM 1765 N N . LEU B 1 28 ? 4.625 -7.234 1.385 1 94.75 28 LEU B N 1
ATOM 1766 C CA . LEU B 1 28 ? 3.859 -7.156 2.623 1 94.75 28 LEU B CA 1
ATOM 1767 C C . LEU B 1 28 ? 3.158 -5.805 2.74 1 94.75 28 LEU B C 1
ATOM 1769 O O . LEU B 1 28 ? 2.531 -5.516 3.762 1 94.75 28 LEU B O 1
ATOM 1773 N N . SER B 1 29 ? 3.244 -4.992 1.725 1 92.62 29 SER B N 1
ATOM 1774 C CA . SER B 1 29 ? 2.484 -3.746 1.691 1 92.62 29 SER B CA 1
ATOM 1775 C C . SER B 1 29 ? 0.984 -4.012 1.646 1 92.62 29 SER B C 1
ATOM 1777 O O . SER B 1 29 ? 0.548 -5.047 1.139 1 92.62 29 SER B O 1
ATOM 1779 N N . ASP B 1 30 ? 0.261 -3.064 2.113 1 93.56 30 ASP B N 1
ATOM 1780 C CA . ASP B 1 30 ? -1.191 -3.146 1.995 1 93.56 30 ASP B CA 1
ATOM 1781 C C . ASP B 1 30 ? -1.699 -2.266 0.854 1 93.56 30 ASP B C 1
ATOM 1783 O O . ASP B 1 30 ? -2.865 -1.865 0.844 1 93.56 30 ASP B O 1
ATOM 1787 N N . GLY B 1 31 ? -0.792 -1.96 -0.074 1 93.06 31 GLY B N 1
ATOM 1788 C CA . GLY B 1 31 ? -1.154 -1.256 -1.293 1 93.06 31 GLY B CA 1
ATOM 1789 C C . GLY B 1 31 ? -1.425 -2.186 -2.461 1 93.06 31 GLY B C 1
ATOM 1790 O O . GLY B 1 31 ? -1.228 -3.396 -2.355 1 93.06 31 GLY B O 1
ATOM 1791 N N . SER B 1 32 ? -1.88 -1.609 -3.564 1 93.12 32 SER B N 1
ATOM 1792 C CA . SER B 1 32 ? -2.229 -2.348 -4.773 1 93.12 32 SER B CA 1
ATOM 1793 C C . SER B 1 32 ? -0.982 -2.84 -5.504 1 93.12 32 SER B C 1
ATOM 1795 O O . SER B 1 32 ? -0.109 -2.043 -5.855 1 93.12 32 SER B O 1
ATOM 1797 N N . VAL B 1 33 ? -0.984 -4.098 -5.773 1 95 33 VAL B N 1
ATOM 1798 C CA . VAL B 1 33 ? 0.124 -4.703 -6.504 1 95 33 VAL B CA 1
ATOM 1799 C C . VAL B 1 33 ? 0.161 -4.16 -7.93 1 95 33 VAL B C 1
ATOM 1801 O O . VAL B 1 33 ? 1.234 -3.871 -8.461 1 95 33 VAL B O 1
ATOM 1804 N N . THR B 1 34 ? -1.019 -4.016 -8.547 1 93.5 34 THR B N 1
ATOM 1805 C CA . THR B 1 34 ? -1.079 -3.486 -9.906 1 93.5 34 THR B CA 1
ATOM 1806 C C . THR B 1 34 ? -0.454 -2.096 -9.969 1 93.5 34 THR B C 1
ATOM 1808 O O . THR B 1 34 ? 0.353 -1.812 -10.859 1 93.5 34 THR B O 1
ATOM 1811 N N . ARG B 1 35 ? -0.792 -1.319 -9.047 1 92 35 ARG B N 1
ATOM 1812 C CA . ARG B 1 35 ? -0.2 0.012 -8.969 1 92 35 ARG B CA 1
ATOM 1813 C C . ARG B 1 35 ? 1.306 -0.07 -8.742 1 92 35 ARG B C 1
ATOM 1815 O O . ARG B 1 35 ? 2.076 0.635 -9.398 1 92 35 ARG B O 1
ATOM 1822 N N . HIS B 1 36 ? 1.746 -0.916 -7.855 1 95.25 36 HIS B N 1
ATOM 1823 C CA . HIS B 1 36 ? 3.166 -1.06 -7.555 1 95.25 36 HIS B CA 1
ATOM 1824 C C . HIS B 1 36 ? 3.953 -1.479 -8.789 1 95.25 36 HIS B C 1
ATOM 1826 O O . HIS B 1 36 ? 5.047 -0.967 -9.039 1 95.25 36 HIS B O 1
ATOM 1832 N N . LEU B 1 37 ? 3.381 -2.375 -9.547 1 94.81 37 LEU B N 1
ATOM 1833 C CA . LEU B 1 37 ? 4.039 -2.795 -10.781 1 94.81 37 LEU B CA 1
ATOM 1834 C C . LEU B 1 37 ? 4.18 -1.624 -11.75 1 94.81 37 LEU B C 1
ATOM 1836 O O . LEU B 1 37 ? 5.234 -1.437 -12.359 1 94.81 37 LEU B O 1
ATOM 1840 N N . GLN B 1 38 ? 3.146 -0.87 -11.859 1 92.62 38 GLN B N 1
ATOM 1841 C CA . GLN B 1 38 ? 3.184 0.292 -12.742 1 92.62 38 GLN B CA 1
ATOM 1842 C C . GLN B 1 38 ? 4.25 1.288 -12.297 1 92.62 38 GLN B C 1
ATOM 1844 O O . GLN B 1 38 ? 4.98 1.834 -13.125 1 92.62 38 GLN B O 1
ATOM 1849 N N . LEU B 1 39 ? 4.348 1.486 -11.047 1 92.5 39 LEU B N 1
ATOM 1850 C CA . LEU B 1 39 ? 5.316 2.424 -10.492 1 92.5 39 LEU B CA 1
ATOM 1851 C C . LEU B 1 39 ? 6.742 1.948 -10.742 1 92.5 39 LEU B C 1
ATOM 1853 O O . LEU B 1 39 ? 7.605 2.738 -11.133 1 92.5 39 LEU B O 1
ATOM 1857 N N . MET B 1 40 ? 6.988 0.695 -10.578 1 91.88 40 MET B N 1
ATOM 1858 C CA . MET B 1 40 ? 8.336 0.15 -10.703 1 91.88 40 MET B CA 1
ATOM 1859 C C . MET B 1 40 ? 8.781 0.117 -12.156 1 91.88 40 MET B C 1
ATOM 1861 O O . MET B 1 40 ? 9.961 0.283 -12.461 1 91.88 40 MET B O 1
ATOM 1865 N N . THR B 1 41 ? 7.809 0.007 -13.078 1 89.94 41 THR B N 1
ATOM 1866 C CA . THR B 1 41 ? 8.18 -0.265 -14.461 1 89.94 41 THR B CA 1
ATOM 1867 C C . THR B 1 41 ? 7.926 0.958 -15.344 1 89.94 41 THR B C 1
ATOM 1869 O O . THR B 1 41 ? 8.414 1.026 -16.469 1 89.94 41 THR B O 1
ATOM 1872 N N . ASN B 1 42 ? 7.129 1.867 -14.852 1 89.19 42 ASN B N 1
ATOM 1873 C CA . ASN B 1 42 ? 6.664 3.025 -15.602 1 89.19 42 ASN B CA 1
ATOM 1874 C C . ASN B 1 42 ? 5.801 2.613 -16.797 1 89.19 42 ASN B C 1
ATOM 1876 O O . ASN B 1 42 ? 5.75 3.314 -17.797 1 89.19 42 ASN B O 1
ATOM 1880 N N . GLU B 1 43 ? 5.234 1.406 -16.719 1 89.38 43 GLU B N 1
ATOM 1881 C CA . GLU B 1 43 ? 4.406 0.859 -17.797 1 89.38 43 GLU B CA 1
ATOM 1882 C C . GLU B 1 43 ? 3.027 0.463 -17.281 1 89.38 43 GLU B C 1
ATOM 1884 O O . GLU B 1 43 ? 2.857 0.183 -16.094 1 89.38 43 GLU B O 1
ATOM 1889 N N . ARG B 1 44 ? 2.166 0.397 -18.219 1 88.44 44 ARG B N 1
ATOM 1890 C CA . ARG B 1 44 ? 0.839 -0.093 -17.859 1 88.44 44 ARG B CA 1
ATOM 1891 C C . ARG B 1 44 ? 0.846 -1.606 -17.672 1 88.44 44 ARG B C 1
ATOM 1893 O O . ARG B 1 44 ? 1.539 -2.322 -18.406 1 88.44 44 ARG B O 1
ATOM 1900 N N . VAL B 1 45 ? 0.02 -2.055 -16.734 1 92.19 45 VAL B N 1
ATOM 1901 C CA . VAL B 1 45 ? -0.104 -3.484 -16.469 1 92.19 45 VAL B CA 1
ATOM 1902 C C . VAL B 1 45 ? -1.223 -4.07 -17.328 1 92.19 45 VAL B C 1
ATOM 1904 O O . VAL B 1 45 ? -2.309 -3.494 -17.422 1 92.19 45 VAL B O 1
ATOM 1907 N N . GLU B 1 46 ? -0.904 -5.141 -1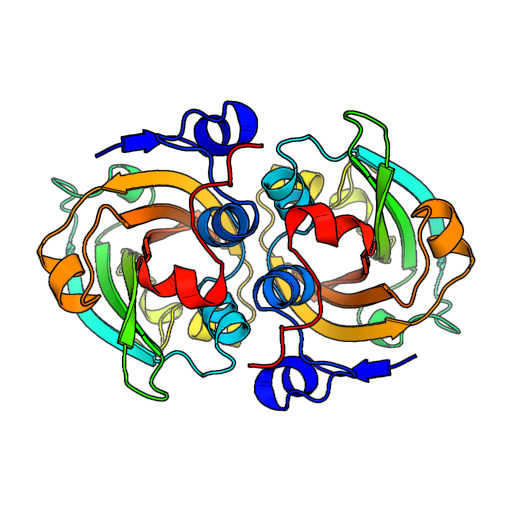7.938 1 92.81 46 GLU B N 1
ATOM 1908 C CA . GLU B 1 46 ? -1.915 -5.883 -18.688 1 92.81 46 GLU B CA 1
ATOM 1909 C C . GLU B 1 46 ? -2.299 -7.172 -17.969 1 92.81 46 GLU B C 1
ATOM 1911 O O . GLU B 1 46 ? -1.439 -7.852 -17.391 1 92.81 46 GLU B O 1
ATOM 1916 N N . VAL B 1 47 ? -3.578 -7.516 -18.188 1 95.06 47 VAL B N 1
ATOM 1917 C CA . VAL B 1 47 ? -4.082 -8.703 -17.5 1 95.06 47 VAL B CA 1
ATOM 1918 C C . VAL B 1 47 ? -4.336 -9.812 -18.531 1 95.06 47 VAL B C 1
ATOM 1920 O O . VAL B 1 47 ? -5 -9.586 -19.547 1 95.06 47 VAL B O 1
ATOM 1923 N N . GLU B 1 48 ? -3.723 -10.914 -18.328 1 95.12 48 GLU B N 1
ATOM 1924 C CA . GLU B 1 48 ? -4.117 -12.156 -18.984 1 95.12 48 GLU B CA 1
ATOM 1925 C C . GLU B 1 48 ? -5.004 -13 -18.078 1 95.12 48 GLU B C 1
ATOM 1927 O O . GLU B 1 48 ? -4.527 -13.594 -17.109 1 95.12 48 GLU B O 1
ATOM 1932 N N . CYS B 1 49 ? -6.254 -13.094 -18.406 1 95.06 49 CYS B N 1
ATOM 1933 C CA . CYS B 1 49 ? -7.156 -13.93 -17.625 1 95.06 49 CYS B CA 1
ATOM 1934 C C . CYS B 1 49 ? -7.02 -15.398 -18.016 1 95.06 49 CYS B C 1
ATOM 1936 O O . CYS B 1 49 ? -7.406 -15.789 -19.109 1 95.06 49 CYS B O 1
ATOM 1938 N N . LEU B 1 50 ? -6.516 -16.156 -17.172 1 95.94 50 LEU B N 1
ATOM 1939 C CA . LEU B 1 50 ? -6.332 -17.578 -17.453 1 95.94 50 LEU B CA 1
ATOM 1940 C C . LEU B 1 50 ? -7.656 -18.328 -17.344 1 95.94 50 LEU B C 1
ATOM 1942 O O . LEU B 1 50 ? -7.965 -19.172 -18.172 1 95.94 50 LEU B O 1
ATOM 1946 N N . GLU B 1 51 ? -8.391 -17.984 -16.281 1 94 51 GLU B N 1
ATOM 1947 C CA . GLU B 1 51 ? -9.656 -18.672 -16.047 1 94 51 GLU B CA 1
ATOM 1948 C C . GLU B 1 51 ? -10.555 -17.875 -15.102 1 94 51 GLU B C 1
ATOM 1950 O O . GLU B 1 51 ? -10.062 -17.188 -14.203 1 94 51 GLU B O 1
ATOM 1955 N N . MET B 1 52 ? -11.789 -17.844 -15.375 1 92.62 52 MET B N 1
ATOM 1956 C CA . MET B 1 52 ? -12.852 -17.469 -14.453 1 92.62 52 MET B CA 1
ATOM 1957 C C . MET B 1 52 ? -13.891 -18.578 -14.344 1 92.62 52 MET B C 1
ATOM 1959 O O . MET B 1 52 ? -14.625 -18.859 -15.297 1 92.62 52 MET B O 1
ATOM 1963 N N . ARG B 1 53 ? -13.914 -19.172 -13.172 1 94.31 53 ARG B N 1
ATOM 1964 C CA . ARG B 1 53 ? -14.688 -20.422 -13.078 1 94.31 53 ARG B CA 1
ATOM 1965 C C . ARG B 1 53 ? -15.617 -20.391 -11.867 1 94.31 53 ARG B C 1
ATOM 1967 O O . ARG B 1 53 ? -15.219 -19.984 -10.781 1 94.31 53 ARG B O 1
ATOM 1974 N N . ASP B 1 54 ? -16.781 -20.812 -12.148 1 95.44 54 ASP B N 1
ATOM 1975 C CA . ASP B 1 54 ? -17.688 -21.109 -11.039 1 95.44 54 ASP B CA 1
ATOM 1976 C C . ASP B 1 54 ? -17.281 -22.406 -10.336 1 95.44 54 ASP B C 1
ATOM 1978 O O . ASP B 1 54 ? -17.297 -23.484 -10.945 1 95.44 54 ASP B O 1
ATOM 1982 N N . ILE B 1 55 ? -16.938 -22.297 -9.086 1 95.38 55 ILE B N 1
ATOM 1983 C CA . ILE B 1 55 ? -16.469 -23.5 -8.43 1 95.38 55 ILE B CA 1
ATOM 1984 C C . ILE B 1 55 ? -17.516 -23.969 -7.41 1 95.38 55 ILE B C 1
ATOM 1986 O O . ILE B 1 55 ? -17.266 -24.906 -6.645 1 95.38 55 ILE B O 1
ATOM 1990 N N . GLY B 1 56 ? -18.609 -23.281 -7.383 1 95.81 56 GLY B N 1
ATOM 1991 C CA . GLY B 1 56 ? -19.719 -23.703 -6.539 1 95.81 56 GLY B CA 1
ATOM 1992 C C . GLY B 1 56 ? -19.422 -23.609 -5.059 1 95.81 56 GLY B C 1
ATOM 1993 O O . GLY B 1 56 ? -18.766 -22.656 -4.613 1 95.81 56 GLY B O 1
ATOM 1994 N N . ASP B 1 57 ? -19.922 -24.578 -4.285 1 95.56 57 ASP B N 1
ATOM 1995 C CA . ASP B 1 57 ? -19.797 -24.547 -2.832 1 95.56 57 ASP B CA 1
ATOM 1996 C C . ASP B 1 57 ? -18.656 -25.453 -2.355 1 95.56 57 ASP B C 1
ATOM 1998 O O . ASP B 1 57 ? -18.375 -25.5 -1.16 1 95.56 57 ASP B O 1
ATOM 2002 N N . GLN B 1 58 ? -18.062 -26.109 -3.242 1 91.12 58 GLN B N 1
ATOM 2003 C CA . GLN B 1 58 ? -16.984 -27.016 -2.857 1 91.12 58 GLN B CA 1
ATOM 2004 C C . GLN B 1 58 ? -15.789 -26.25 -2.328 1 91.12 58 GLN B C 1
ATOM 2006 O O . GLN B 1 58 ? -15.344 -25.281 -2.945 1 91.12 58 GLN B O 1
ATOM 2011 N N . ARG B 1 59 ? -15.266 -26.688 -1.244 1 94 59 ARG B N 1
ATOM 2012 C CA . ARG B 1 59 ? -14.148 -25.984 -0.609 1 94 59 ARG B CA 1
ATOM 2013 C C . ARG B 1 59 ? -12.914 -26.875 -0.54 1 94 59 ARG B C 1
ATOM 2015 O O . ARG B 1 59 ? -11.82 -26.391 -0.219 1 94 59 ARG B O 1
ATOM 2022 N N . GLU B 1 60 ? -13.07 -28.109 -0.848 1 92.12 60 GLU B N 1
ATOM 2023 C CA . GLU B 1 60 ? -11.945 -29.031 -0.761 1 92.12 60 GLU B CA 1
ATOM 2024 C C . GLU B 1 60 ? -10.812 -28.625 -1.689 1 92.12 60 GLU B C 1
ATOM 2026 O O . GLU B 1 60 ? -11.039 -28.328 -2.865 1 92.12 60 GLU B O 1
ATOM 2031 N N . GLY B 1 61 ? -9.609 -28.562 -1.123 1 92.19 61 GLY B N 1
ATOM 2032 C CA . GLY B 1 61 ? -8.445 -28.234 -1.926 1 92.19 61 GLY B CA 1
ATOM 2033 C C . GLY B 1 61 ? -8.188 -26.734 -2.037 1 92.19 61 GLY B C 1
ATOM 2034 O O . GLY B 1 61 ? -7.164 -26.312 -2.574 1 92.19 61 GLY B O 1
ATOM 2035 N N . LEU B 1 62 ? -9.18 -25.969 -1.642 1 95.25 62 LEU B N 1
ATOM 2036 C CA . LEU B 1 62 ? -9.008 -24.516 -1.662 1 95.25 62 LEU B CA 1
ATOM 2037 C C . LEU B 1 62 ? -8.281 -24.031 -0.41 1 95.25 62 LEU B C 1
ATOM 2039 O O . LEU B 1 62 ? -8.234 -24.75 0.595 1 95.25 62 LEU B O 1
ATOM 2043 N N . PRO B 1 63 ? -7.656 -22.859 -0.533 1 94.69 63 PRO B N 1
ATOM 2044 C CA . PRO B 1 63 ? -7.129 -22.297 0.713 1 94.69 63 PRO B CA 1
ATOM 2045 C C . PRO B 1 63 ? -8.18 -22.203 1.814 1 94.69 63 PRO B C 1
ATOM 2047 O O . PRO B 1 63 ? -9.328 -21.828 1.553 1 94.69 63 PRO B O 1
ATOM 2050 N N . PRO B 1 64 ? -7.789 -22.531 3.025 1 95 64 PRO B N 1
ATOM 2051 C CA . PRO B 1 64 ? -8.758 -22.547 4.125 1 95 64 PRO B CA 1
ATOM 2052 C C . PRO B 1 64 ? -9.469 -21.203 4.305 1 95 64 PRO B C 1
ATOM 2054 O O . PRO B 1 64 ? -10.625 -21.172 4.711 1 95 64 PRO B O 1
ATOM 2057 N N . GLN B 1 65 ? -8.875 -20.156 3.959 1 95.44 65 GLN B N 1
ATOM 2058 C CA . GLN B 1 65 ? -9.406 -18.812 4.184 1 95.44 65 GLN B CA 1
ATOM 2059 C C . GLN B 1 65 ? -10.57 -18.516 3.242 1 95.44 65 GLN B C 1
ATOM 2061 O O . GLN B 1 65 ? -11.297 -17.547 3.436 1 95.44 65 GLN B O 1
ATOM 2066 N N . THR B 1 66 ? -10.75 -19.359 2.289 1 97.06 66 THR B N 1
ATOM 2067 C CA . THR B 1 66 ? -11.914 -19.188 1.421 1 97.06 66 THR B CA 1
ATOM 2068 C C . THR B 1 66 ? -13.203 -19.359 2.207 1 97.06 66 THR B C 1
ATOM 2070 O O . THR B 1 66 ? -14.273 -18.938 1.755 1 97.06 66 THR B O 1
ATOM 2073 N N . ALA B 1 67 ? -13.133 -19.969 3.33 1 96.19 67 ALA B N 1
ATOM 2074 C CA . ALA B 1 67 ? -14.305 -20.188 4.18 1 96.19 67 ALA B CA 1
ATOM 2075 C C . ALA B 1 67 ? -14.93 -18.859 4.594 1 96.19 67 ALA B C 1
ATOM 2077 O O . ALA B 1 67 ? -16.109 -18.797 4.93 1 96.19 67 ALA B O 1
ATOM 2078 N N . ALA B 1 68 ? -14.156 -17.828 4.562 1 96.44 68 ALA B N 1
ATOM 2079 C CA . ALA B 1 68 ? -14.641 -16.5 4.973 1 96.44 68 ALA B CA 1
ATOM 2080 C C . ALA B 1 68 ? -15.539 -15.891 3.902 1 96.44 68 ALA B C 1
ATOM 2082 O O . ALA B 1 68 ? -16.266 -14.938 4.172 1 96.44 68 ALA B O 1
ATOM 2083 N N . ILE B 1 69 ? -15.5 -16.406 2.672 1 97.62 69 ILE B N 1
ATOM 2084 C CA . ILE B 1 69 ? -16.266 -15.852 1.554 1 97.62 69 ILE B CA 1
ATOM 2085 C C . ILE B 1 69 ? -17.562 -16.641 1.374 1 97.62 69 ILE B C 1
ATOM 2087 O O . ILE B 1 69 ? -17.531 -17.859 1.253 1 97.62 69 ILE B O 1
ATOM 2091 N N . GLU B 1 70 ? -18.594 -15.914 1.324 1 96.12 70 GLU B N 1
ATOM 2092 C CA . GLU B 1 70 ? -19.875 -16.578 1.161 1 96.12 70 GLU B CA 1
ATOM 2093 C C . GLU B 1 70 ? -19.984 -17.25 -0.204 1 96.12 70 GLU B C 1
ATOM 2095 O O . GLU B 1 70 ? -19.641 -16.656 -1.226 1 96.12 70 GLU B O 1
ATOM 2100 N N . GLY B 1 71 ? -20.469 -18.422 -0.242 1 95.19 71 GLY B N 1
ATOM 2101 C CA . GLY B 1 71 ? -20.641 -19.156 -1.483 1 95.19 71 GLY B CA 1
ATOM 2102 C C . GLY B 1 71 ? -21.953 -18.859 -2.184 1 95.19 71 GLY B C 1
ATOM 2103 O O . GLY B 1 71 ? -22.781 -18.109 -1.659 1 95.19 71 GLY B O 1
ATOM 2104 N N . PRO B 1 72 ? -22.172 -19.547 -3.365 1 97.62 72 PRO B N 1
ATOM 2105 C CA . PRO B 1 72 ? -21.156 -20.281 -4.141 1 97.62 72 PRO B CA 1
ATOM 2106 C C . PRO B 1 72 ? -20.016 -19.391 -4.602 1 97.62 72 PRO B C 1
ATOM 2108 O O . PRO B 1 72 ? -20.156 -18.156 -4.668 1 97.62 72 PRO B O 1
ATOM 2111 N N . LEU B 1 73 ? -18.844 -20.016 -4.93 1 98.19 73 LEU B N 1
ATOM 2112 C CA . LEU B 1 73 ? -17.641 -19.234 -5.199 1 98.19 73 LEU B CA 1
ATOM 2113 C C . LEU B 1 73 ? -17.359 -19.172 -6.699 1 98.19 73 LEU B C 1
ATOM 2115 O O . LEU B 1 73 ? -17.656 -20.125 -7.426 1 98.19 73 LEU B O 1
ATOM 2119 N N . VAL B 1 74 ? -16.828 -18.094 -7.125 1 97.12 74 VAL B N 1
ATOM 2120 C CA . VAL B 1 74 ? -16.203 -17.922 -8.422 1 97.12 74 VAL B CA 1
ATOM 2121 C C . VAL B 1 74 ? -14.711 -17.656 -8.242 1 97.12 74 VAL B C 1
ATOM 2123 O O . VAL B 1 74 ? -14.312 -16.812 -7.438 1 97.12 74 VAL B O 1
ATOM 2126 N N . GLN B 1 75 ? -13.93 -18.438 -8.953 1 97.19 75 GLN B N 1
ATOM 2127 C CA . GLN B 1 75 ? -12.484 -18.234 -8.922 1 97.19 75 GLN B CA 1
ATOM 2128 C C . GLN B 1 75 ? -12 -17.547 -10.195 1 97.19 75 GLN B C 1
ATOM 2130 O O . GLN B 1 75 ? -12.375 -17.938 -11.305 1 97.19 75 GLN B O 1
ATOM 2135 N N . ARG B 1 76 ? -11.25 -16.484 -10.031 1 97 76 ARG B N 1
ATOM 2136 C CA . ARG B 1 76 ? -10.57 -15.805 -11.125 1 97 76 ARG B CA 1
ATOM 2137 C C . ARG B 1 76 ? -9.062 -15.969 -11.031 1 97 76 ARG B C 1
ATOM 2139 O O . ARG B 1 76 ? -8.469 -15.742 -9.969 1 97 76 ARG B O 1
ATOM 2146 N N . GLN B 1 77 ? -8.453 -16.484 -12.109 1 97.12 77 GLN B N 1
ATOM 2147 C CA . GLN B 1 77 ? -7 -16.609 -12.188 1 97.12 77 GLN B CA 1
ATOM 2148 C C . GLN B 1 77 ? -6.434 -15.75 -13.32 1 97.12 77 GLN B C 1
ATOM 2150 O O . GLN B 1 77 ? -6.914 -15.805 -14.453 1 97.12 77 GLN B O 1
ATOM 2155 N N . VAL B 1 78 ? -5.387 -14.953 -12.977 1 97.75 78 VAL B N 1
ATOM 2156 C CA . VAL B 1 78 ? -4.848 -14.055 -13.984 1 97.75 78 VAL B CA 1
ATOM 2157 C C . VAL B 1 78 ? -3.324 -14.023 -13.898 1 97.75 78 VAL B C 1
ATOM 2159 O O . VAL B 1 78 ? -2.752 -14.398 -12.867 1 97.75 78 VAL B O 1
ATOM 2162 N N . LEU B 1 79 ? -2.682 -13.648 -14.984 1 97.69 79 LEU B N 1
ATOM 2163 C CA . LEU B 1 79 ? -1.294 -13.203 -15.023 1 97.69 79 LEU B CA 1
ATOM 2164 C C . LEU B 1 79 ? -1.213 -11.703 -15.305 1 97.69 79 LEU B C 1
ATOM 2166 O O . LEU B 1 79 ? -1.924 -11.195 -16.172 1 97.69 79 LEU B O 1
ATOM 2170 N N . LEU B 1 80 ? -0.416 -10.984 -14.562 1 97 80 LEU B N 1
ATOM 2171 C CA . LEU B 1 80 ? -0.156 -9.57 -14.82 1 97 80 LEU B CA 1
ATOM 2172 C C . LEU B 1 80 ? 1.105 -9.398 -15.656 1 97 80 LEU B C 1
ATOM 2174 O O . LEU B 1 80 ? 2.189 -9.828 -15.258 1 97 80 LEU B O 1
ATOM 2178 N N . HIS B 1 81 ? 0.937 -8.727 -16.734 1 96.5 81 HIS B N 1
ATOM 2179 C CA . HIS B 1 81 ? 2.02 -8.547 -17.703 1 96.5 81 HIS B CA 1
ATOM 2180 C C . HIS B 1 81 ? 2.432 -7.078 -17.797 1 96.5 81 HIS B C 1
ATOM 2182 O O . HIS B 1 81 ? 1.593 -6.184 -17.672 1 96.5 81 HIS B O 1
ATOM 2188 N N . ILE B 1 82 ? 3.713 -6.938 -18 1 93.38 82 ILE B N 1
ATOM 2189 C CA . ILE B 1 82 ? 4.238 -5.672 -18.484 1 93.38 82 ILE B CA 1
ATOM 2190 C C . ILE B 1 82 ? 4.621 -5.812 -19.969 1 93.38 82 ILE B C 1
ATOM 2192 O O . ILE B 1 82 ? 5.453 -6.648 -20.312 1 93.38 82 ILE B O 1
ATOM 2196 N N . PRO B 1 83 ? 3.99 -5.074 -20.781 1 86.12 83 PRO B N 1
ATOM 2197 C CA . PRO B 1 83 ? 4.121 -5.305 -22.219 1 86.12 83 PRO B CA 1
ATOM 2198 C C . PRO B 1 83 ? 5.445 -4.781 -22.781 1 86.12 83 PRO B C 1
ATOM 2200 O O . PRO B 1 83 ? 5.926 -5.281 -23.812 1 86.12 83 PRO B O 1
ATOM 2203 N N . ASP B 1 84 ? 6.031 -3.744 -22.344 1 77.19 84 ASP B N 1
ATOM 2204 C CA . ASP B 1 84 ? 7.211 -3.115 -22.922 1 77.19 84 ASP B CA 1
ATOM 2205 C C . ASP B 1 84 ? 8.477 -3.512 -22.172 1 77.19 84 ASP B C 1
ATOM 2207 O O . ASP B 1 84 ? 8.555 -3.355 -20.953 1 77.19 84 ASP B O 1
ATOM 2211 N N . PRO B 1 85 ? 9.5 -3.887 -22.734 1 69.31 85 PRO B N 1
ATOM 2212 C CA . PRO B 1 85 ? 9.57 -3.979 -24.188 1 69.31 85 PRO B CA 1
ATOM 2213 C C . PRO B 1 85 ? 8.914 -5.242 -24.734 1 69.31 85 PRO B C 1
ATOM 2215 O O . PRO B 1 85 ? 8.523 -5.285 -25.906 1 69.31 85 PRO B O 1
ATOM 2218 N N . HIS B 1 86 ? 8.961 -6.277 -23.891 1 78.75 86 HIS B N 1
ATOM 2219 C CA . HIS B 1 86 ? 8.25 -7.512 -24.219 1 78.75 86 HIS B CA 1
ATOM 2220 C C . HIS B 1 86 ? 7.242 -7.875 -23.141 1 78.75 86 HIS B C 1
ATOM 2222 O O . HIS B 1 86 ? 7.453 -7.582 -21.969 1 78.75 86 HIS B O 1
ATOM 2228 N N . SER B 1 87 ? 6.137 -8.414 -23.594 1 89.19 87 SER B N 1
ATOM 2229 C CA . SER B 1 87 ? 5.125 -8.812 -22.625 1 89.19 87 SER B CA 1
ATOM 2230 C C . SER B 1 87 ? 5.637 -9.93 -21.719 1 89.19 87 SER B C 1
ATOM 2232 O O . SER B 1 87 ? 5.883 -11.047 -22.188 1 89.19 87 SER B O 1
ATOM 2234 N N . ARG B 1 88 ? 5.918 -9.602 -20.562 1 94.88 88 ARG B N 1
ATOM 2235 C CA . ARG B 1 88 ? 6.398 -10.547 -19.562 1 94.88 88 ARG B CA 1
ATOM 2236 C C . ARG B 1 88 ? 5.465 -10.586 -18.359 1 94.88 88 ARG B C 1
ATOM 2238 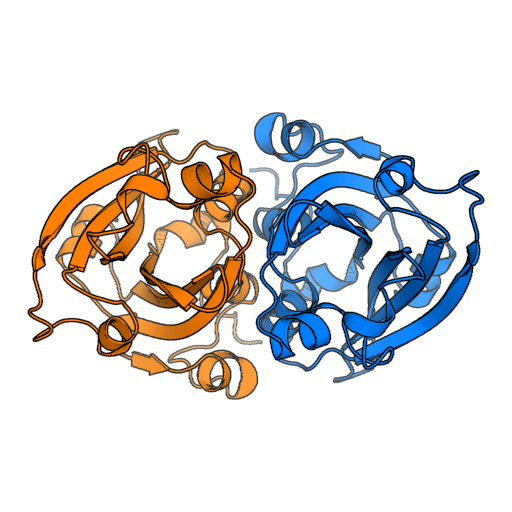O O . ARG B 1 88 ? 4.996 -9.547 -17.891 1 94.88 88 ARG B O 1
ATOM 2245 N N . ALA B 1 89 ? 5.277 -11.836 -17.938 1 97.56 89 ALA B N 1
ATOM 2246 C CA . ALA B 1 89 ? 4.461 -12.008 -16.734 1 97.56 89 ALA B CA 1
ATOM 2247 C C . ALA B 1 89 ? 5.289 -11.797 -15.477 1 97.56 89 ALA B C 1
ATOM 2249 O O . ALA B 1 89 ? 6.387 -12.352 -15.344 1 97.56 89 ALA B O 1
ATOM 2250 N N . TYR B 1 90 ? 4.68 -11.07 -14.523 1 97.81 90 TYR B N 1
ATOM 2251 C CA . TYR B 1 90 ? 5.438 -10.773 -13.312 1 97.81 90 TYR B CA 1
ATOM 2252 C C . TYR B 1 90 ? 4.703 -11.273 -12.078 1 97.81 90 TYR B C 1
ATOM 2254 O O . TYR B 1 90 ? 5.32 -11.523 -11.039 1 97.81 90 TYR B O 1
ATOM 2262 N N . VAL B 1 91 ? 3.385 -11.367 -12.203 1 98.5 91 VAL B N 1
ATOM 2263 C CA . VAL B 1 91 ? 2.598 -11.781 -11.047 1 98.5 91 VAL B CA 1
ATOM 2264 C C . VAL B 1 91 ? 1.482 -12.727 -11.492 1 98.5 91 VAL B C 1
ATOM 2266 O O . VAL B 1 91 ? 0.823 -12.484 -12.508 1 98.5 91 VAL B O 1
ATOM 2269 N N . TYR B 1 92 ? 1.315 -13.789 -10.828 1 98.62 92 TYR B N 1
ATOM 2270 C CA . TYR B 1 92 ? 0.119 -14.625 -10.875 1 98.62 92 TYR B CA 1
ATOM 2271 C C . TYR B 1 92 ? -0.822 -14.297 -9.719 1 98.62 92 TYR B C 1
ATOM 2273 O O . TYR B 1 92 ? -0.379 -14.109 -8.586 1 98.62 92 TYR B O 1
ATOM 2281 N N . ALA B 1 93 ? -2.066 -14.211 -10.008 1 98.19 93 ALA B N 1
ATOM 2282 C CA . ALA B 1 93 ? -3.031 -13.93 -8.945 1 98.19 93 ALA B CA 1
ATOM 2283 C C . ALA B 1 93 ? -4.273 -14.797 -9.086 1 98.19 93 ALA B C 1
ATOM 2285 O O . ALA B 1 93 ? -4.773 -15 -10.195 1 98.19 93 ALA B O 1
ATOM 2286 N N . SER B 1 94 ? -4.699 -15.312 -8.008 1 97.38 94 SER B N 1
ATOM 2287 C CA . SER B 1 94 ? -5.984 -15.992 -7.887 1 97.38 94 SER B CA 1
ATOM 2288 C C . SER B 1 94 ? -6.871 -15.305 -6.848 1 97.38 94 SER B C 1
ATOM 2290 O O . SER B 1 94 ? -6.387 -14.891 -5.793 1 97.38 94 SER B O 1
ATOM 2292 N N . SER B 1 95 ? -8.109 -15.172 -7.188 1 97.38 95 SER B N 1
ATOM 2293 C CA . SER B 1 95 ? -9.055 -14.562 -6.266 1 97.38 95 SER B CA 1
ATOM 2294 C C . SER B 1 95 ? -10.352 -15.367 -6.195 1 97.38 95 SER B C 1
ATOM 2296 O O . SER B 1 95 ? -10.758 -15.984 -7.18 1 97.38 95 SER B O 1
ATOM 2298 N N . TRP B 1 96 ? -10.938 -15.445 -5.09 1 97.88 96 TRP B N 1
ATOM 2299 C CA . TRP B 1 96 ? -12.195 -16.141 -4.84 1 97.88 96 TRP B CA 1
ATOM 2300 C C . TRP B 1 96 ? -13.281 -15.172 -4.391 1 97.88 96 TRP B C 1
ATOM 2302 O O . TRP B 1 96 ? -13.117 -14.469 -3.393 1 97.88 96 TRP B O 1
ATOM 2312 N N . TRP B 1 97 ? -14.375 -15.195 -5.094 1 97.25 97 TRP B N 1
ATOM 2313 C CA . TRP B 1 97 ? -15.469 -14.25 -4.91 1 97.25 97 TRP B CA 1
ATOM 2314 C C . TRP B 1 97 ? -16.797 -14.984 -4.695 1 97.25 97 TRP B C 1
ATOM 2316 O O . TRP B 1 97 ? -16.969 -16.109 -5.18 1 97.25 97 TRP B O 1
ATOM 2326 N N . SER B 1 98 ? -17.688 -14.336 -3.988 1 97.75 98 SER B N 1
ATOM 2327 C CA . SER B 1 98 ? -19.078 -14.805 -4.027 1 97.75 98 SER B CA 1
ATOM 2328 C C . SER B 1 98 ? -19.688 -14.594 -5.406 1 97.75 98 SER B C 1
ATOM 2330 O O . SER B 1 98 ? -19.625 -13.5 -5.961 1 97.75 98 SER B O 1
ATOM 2332 N N . ALA B 1 99 ? -20.297 -15.625 -5.867 1 96.62 99 ALA B N 1
ATOM 2333 C CA . ALA B 1 99 ? -20.969 -15.531 -7.164 1 96.62 99 ALA B CA 1
ATOM 2334 C C . ALA B 1 99 ? -22.047 -14.461 -7.148 1 96.62 99 ALA B C 1
ATOM 2336 O O . ALA B 1 99 ? -22.328 -13.82 -8.172 1 96.62 99 ALA B O 1
ATOM 2337 N N . ALA B 1 100 ? -22.578 -14.219 -6.039 1 94.88 100 ALA B N 1
ATOM 2338 C CA . ALA B 1 100 ? -23.688 -13.281 -5.891 1 94.88 100 ALA B CA 1
ATOM 2339 C C . ALA B 1 100 ? -23.234 -11.836 -6.098 1 94.88 100 ALA B C 1
ATOM 2341 O O . ALA B 1 100 ? -24 -10.984 -6.523 1 94.88 100 ALA B O 1
ATOM 2342 N N . THR B 1 101 ? -21.922 -11.578 -5.898 1 92.38 101 THR B N 1
ATOM 2343 C CA . THR B 1 101 ? -21.547 -10.164 -5.84 1 92.38 101 THR B CA 1
ATOM 2344 C C . THR B 1 101 ? -20.375 -9.883 -6.781 1 92.38 101 THR B C 1
ATOM 2346 O O . THR B 1 101 ? -20.062 -8.719 -7.055 1 92.38 101 THR B O 1
ATOM 2349 N N . VAL B 1 102 ? -19.75 -10.867 -7.309 1 93.94 102 VAL B N 1
ATOM 2350 C CA . VAL B 1 102 ? -18.516 -10.703 -8.062 1 93.94 102 VAL B CA 1
ATOM 2351 C C . VAL B 1 102 ? -18.734 -9.734 -9.219 1 93.94 102 VAL B C 1
ATOM 2353 O O . VAL B 1 102 ? -17.891 -8.875 -9.484 1 93.94 102 VAL B O 1
ATOM 2356 N N . ASP B 1 103 ? -19.859 -9.766 -9.836 1 91.44 103 ASP B N 1
ATOM 2357 C CA . ASP B 1 103 ? -20.109 -8.945 -11.016 1 91.44 103 ASP B CA 1
ATOM 2358 C C . ASP B 1 103 ? -20.281 -7.477 -10.633 1 91.44 103 ASP B C 1
ATOM 2360 O O . ASP B 1 103 ? -20.125 -6.59 -11.477 1 91.44 103 ASP B O 1
ATOM 2364 N N . GLN B 1 104 ? -20.656 -7.262 -9.469 1 90.88 104 GLN B N 1
ATOM 2365 C CA . GLN B 1 104 ? -20.781 -5.891 -8.984 1 90.88 104 GLN B CA 1
ATOM 2366 C C . GLN B 1 104 ? -19.422 -5.223 -8.852 1 90.88 104 GLN B C 1
ATOM 2368 O O . GLN B 1 104 ? -19.297 -4.012 -9.055 1 90.88 104 GLN B O 1
ATOM 2373 N N . TYR B 1 105 ? -18.438 -6.012 -8.562 1 90.81 105 TYR B N 1
ATOM 2374 C CA . TYR B 1 105 ? -17.125 -5.457 -8.258 1 90.81 105 TYR B CA 1
ATOM 2375 C C . TYR B 1 105 ? -16.156 -5.641 -9.422 1 90.81 105 TYR B C 1
ATOM 2377 O O . TYR B 1 105 ? -15.227 -4.852 -9.594 1 90.81 105 TYR B O 1
ATOM 2385 N N . LEU B 1 106 ? -16.312 -6.738 -10.07 1 89.75 106 LEU B N 1
ATOM 2386 C CA . LEU B 1 106 ? -15.508 -6.98 -11.266 1 89.75 106 LEU B CA 1
ATOM 2387 C C . LEU B 1 106 ? -16.344 -6.785 -12.531 1 89.75 106 LEU B C 1
ATOM 2389 O O . LEU B 1 106 ? -16.688 -7.754 -13.203 1 89.75 106 LEU B O 1
ATOM 2393 N N . LYS B 1 107 ? -16.547 -5.566 -12.891 1 84 107 LYS B N 1
ATOM 2394 C CA . LYS B 1 107 ? -17.406 -5.242 -14.031 1 84 107 LYS B CA 1
ATOM 2395 C C . LYS B 1 107 ? -16.734 -5.629 -15.344 1 84 107 LYS B C 1
ATOM 2397 O O . LYS B 1 107 ? -17.406 -6.074 -16.281 1 84 107 LYS B O 1
ATOM 2402 N N . ASP B 1 108 ? -15.484 -5.441 -15.422 1 85 108 ASP B N 1
ATOM 2403 C CA . ASP B 1 108 ? -14.672 -5.84 -16.562 1 85 108 ASP B CA 1
ATOM 2404 C C . ASP B 1 108 ? -13.602 -6.852 -16.156 1 85 108 ASP B C 1
ATOM 2406 O O . ASP B 1 108 ? -12.609 -6.484 -15.516 1 85 108 ASP B O 1
ATOM 2410 N N . ARG B 1 109 ? -13.75 -8.062 -16.516 1 78.88 109 ARG B N 1
ATOM 2411 C CA . ARG B 1 109 ? -12.93 -9.188 -16.094 1 78.88 109 ARG B CA 1
ATOM 2412 C C . ARG B 1 109 ? -11.539 -9.117 -16.703 1 78.88 109 ARG B C 1
ATOM 2414 O O . ARG B 1 109 ? -10.617 -9.812 -16.266 1 78.88 109 ARG B O 1
ATOM 2421 N N . SER B 1 110 ? -11.445 -8.258 -17.703 1 83.75 110 SER B N 1
ATOM 2422 C CA . SER B 1 110 ? -10.148 -8.133 -18.359 1 83.75 110 SER B CA 1
ATOM 2423 C C . SER B 1 110 ? -9.266 -7.105 -17.656 1 83.75 110 SER B C 1
ATOM 2425 O O . SER B 1 110 ? -8.086 -6.98 -17.969 1 83.75 110 SER B O 1
ATOM 2427 N N . GLN B 1 111 ? -9.844 -6.484 -16.703 1 87.25 111 GLN B N 1
ATOM 2428 C CA . GLN B 1 111 ? -9.094 -5.473 -15.969 1 87.25 111 GLN B CA 1
ATOM 2429 C C . GLN B 1 111 ? -8.594 -6.02 -14.633 1 87.25 111 GLN B C 1
ATOM 2431 O O . GLN B 1 111 ? -9.203 -6.922 -14.055 1 87.25 111 GLN B O 1
ATOM 2436 N N . PRO B 1 112 ? -7.43 -5.418 -14.203 1 88.06 112 PRO B N 1
ATOM 2437 C CA . PRO B 1 112 ? -7.023 -5.742 -12.828 1 88.06 112 PRO B CA 1
ATOM 2438 C C . PRO B 1 112 ? -8.094 -5.395 -11.797 1 88.06 112 PRO B C 1
ATOM 2440 O O . PRO B 1 112 ? -8.867 -4.457 -12 1 88.06 112 PRO B O 1
ATOM 2443 N N . ILE B 1 113 ? -8.148 -6.16 -10.727 1 89.5 113 ILE B N 1
ATOM 2444 C CA . ILE B 1 113 ? -9.148 -5.984 -9.68 1 89.5 113 ILE B CA 1
ATOM 2445 C C . ILE B 1 113 ? -9.102 -4.551 -9.156 1 89.5 113 ILE B C 1
ATOM 2447 O O . ILE B 1 113 ? -10.141 -3.908 -8.984 1 89.5 113 ILE B O 1
ATOM 2451 N N . TRP B 1 114 ? -7.934 -4.035 -8.992 1 85.19 114 TRP B N 1
ATOM 2452 C CA . TRP B 1 114 ? -7.797 -2.715 -8.391 1 85.19 114 TRP B CA 1
ATOM 2453 C C . TRP B 1 114 ? -8.383 -1.639 -9.297 1 85.19 114 TRP B C 1
ATOM 2455 O O . TRP B 1 114 ? -9 -0.684 -8.82 1 85.19 114 TRP B O 1
ATOM 2465 N N . VAL B 1 115 ? -8.188 -1.735 -10.57 1 83.69 115 VAL B N 1
ATOM 2466 C CA . VAL B 1 115 ? -8.711 -0.761 -11.523 1 83.69 115 VAL B CA 1
ATOM 2467 C C . VAL B 1 115 ? -10.234 -0.719 -11.422 1 83.69 115 VAL B C 1
ATOM 2469 O O . VAL B 1 115 ? -10.836 0.36 -11.398 1 83.69 115 VAL B O 1
ATOM 2472 N N . SER B 1 116 ? -10.82 -1.875 -11.312 1 85.44 116 SER B N 1
ATOM 2473 C CA . SER B 1 116 ? -12.273 -1.958 -11.172 1 85.44 116 SER B CA 1
ATOM 2474 C C . SER B 1 116 ? -12.734 -1.354 -9.852 1 85.44 116 SER B C 1
ATOM 2476 O O . SER B 1 116 ? -13.703 -0.593 -9.82 1 85.44 116 SER B O 1
ATOM 2478 N N . LEU B 1 117 ? -12.008 -1.675 -8.797 1 86.81 117 LEU B N 1
ATOM 2479 C CA . LEU B 1 117 ? -12.398 -1.222 -7.469 1 86.81 117 LEU B CA 1
ATOM 2480 C C . LEU B 1 117 ? -12.133 0.271 -7.305 1 86.81 117 LEU B C 1
ATOM 2482 O O . LEU B 1 117 ? -12.898 0.972 -6.641 1 86.81 117 LEU B O 1
ATOM 2486 N N . SER B 1 118 ? -11.062 0.782 -7.934 1 84.06 118 SER B N 1
ATOM 2487 C CA . SER B 1 118 ? -10.68 2.186 -7.816 1 84.06 118 SER B CA 1
ATOM 2488 C C . SER B 1 118 ? -11.664 3.086 -8.562 1 84.06 118 SER B C 1
ATOM 2490 O O . SER B 1 118 ? -11.906 4.223 -8.148 1 84.06 118 SER B O 1
ATOM 2492 N N . GLN B 1 119 ? -12.141 2.629 -9.688 1 81.31 119 GLN B N 1
ATOM 2493 C CA . GLN B 1 119 ? -13.102 3.398 -10.469 1 81.31 119 GLN B CA 1
ATOM 2494 C C . GLN B 1 119 ? -14.32 3.766 -9.625 1 81.31 119 GLN B C 1
ATOM 2496 O O . GLN B 1 119 ? -14.875 4.859 -9.758 1 81.31 119 GLN B O 1
ATOM 2501 N N . GLY B 1 120 ? -14.656 2.982 -8.703 1 79.12 120 GLY B N 1
ATOM 2502 C CA . GLY B 1 120 ? -15.781 3.25 -7.828 1 79.12 120 GLY B CA 1
ATOM 2503 C C . GLY B 1 120 ? -15.375 3.832 -6.488 1 79.12 120 GLY B C 1
ATOM 2504 O O . GLY B 1 120 ? -16.203 3.961 -5.582 1 79.12 120 GLY B O 1
ATOM 2505 N N . ARG B 1 121 ? -14.062 4.195 -6.316 1 85.38 121 ARG B N 1
ATOM 2506 C CA . ARG B 1 121 ? -13.516 4.625 -5.035 1 85.38 121 ARG B CA 1
ATOM 2507 C C . ARG B 1 121 ? -13.953 3.684 -3.914 1 85.38 121 ARG B C 1
ATOM 2509 O O . ARG B 1 121 ? -14.391 4.133 -2.855 1 85.38 121 ARG B O 1
ATOM 2516 N N . THR B 1 122 ? -13.938 2.443 -4.301 1 87.88 122 THR B N 1
ATOM 2517 C CA . THR B 1 122 ? -14.352 1.453 -3.311 1 87.88 122 THR B CA 1
ATOM 2518 C C . THR B 1 122 ? -13.414 1.474 -2.105 1 87.88 122 THR B C 1
ATOM 2520 O O . THR B 1 122 ? -12.188 1.435 -2.264 1 87.88 122 THR B O 1
ATOM 2523 N N . GLU B 1 123 ? -13.969 1.612 -0.991 1 87.94 123 GLU B N 1
ATOM 2524 C CA . GLU B 1 123 ? -13.211 1.579 0.26 1 87.94 123 GLU B CA 1
ATOM 2525 C C . GLU B 1 123 ? -12.992 0.146 0.736 1 87.94 123 GLU B C 1
ATOM 2527 O O . GLU B 1 123 ? -13.945 -0.639 0.81 1 87.94 123 GLU B O 1
ATOM 2532 N N . LEU B 1 124 ? -11.711 -0.137 0.997 1 92 124 LEU B N 1
ATOM 2533 C CA . LEU B 1 124 ? -11.367 -1.5 1.387 1 92 124 LEU B CA 1
ATOM 2534 C C . LEU B 1 124 ? -10.414 -1.503 2.578 1 92 124 LEU B C 1
ATOM 2536 O O . LEU B 1 124 ? -9.75 -0.501 2.846 1 92 124 LEU B O 1
ATOM 2540 N N . TYR B 1 125 ? -10.508 -2.537 3.281 1 92.19 125 TYR B N 1
ATOM 2541 C CA . TYR B 1 125 ? -9.469 -2.889 4.242 1 92.19 125 TYR B CA 1
ATOM 2542 C C . TYR B 1 125 ? -8.773 -4.184 3.844 1 92.19 125 TYR B C 1
ATOM 2544 O O . TYR B 1 125 ? -9.43 -5.195 3.584 1 92.19 125 TYR B O 1
ATOM 2552 N N . ARG B 1 126 ? -7.434 -4.105 3.721 1 94.06 126 ARG B N 1
ATOM 2553 C CA . ARG B 1 126 ? -6.652 -5.273 3.338 1 94.06 126 ARG B CA 1
ATOM 2554 C C . ARG B 1 126 ? -6.027 -5.938 4.562 1 94.06 126 ARG B C 1
ATOM 2556 O O . ARG B 1 126 ? -5.301 -5.297 5.32 1 94.06 126 ARG B O 1
ATOM 2563 N N . GLU B 1 127 ? -6.277 -7.211 4.73 1 92.94 127 GLU B N 1
ATOM 2564 C CA . GLU B 1 127 ? -5.711 -8 5.824 1 92.94 127 GLU B CA 1
ATOM 2565 C C . GLU B 1 127 ? -4.723 -9.039 5.297 1 92.94 127 GLU B C 1
ATOM 2567 O O . GLU B 1 127 ? -5.121 -10.094 4.809 1 92.94 127 GLU B O 1
ATOM 2572 N N . ILE B 1 128 ? -3.438 -8.781 5.422 1 92.94 128 ILE B N 1
ATOM 2573 C CA . ILE B 1 128 ? -2.418 -9.734 4.988 1 92.94 128 ILE B CA 1
ATOM 2574 C C . ILE B 1 128 ? -2.434 -10.953 5.902 1 92.94 128 ILE B C 1
ATOM 2576 O O . ILE B 1 128 ? -2.312 -10.828 7.125 1 92.94 128 ILE B O 1
ATOM 2580 N N . LEU B 1 129 ? -2.537 -12.109 5.359 1 92.94 129 LEU B N 1
ATOM 2581 C CA . LEU B 1 129 ? -2.727 -13.328 6.141 1 92.94 129 LEU B CA 1
ATOM 2582 C C . LEU B 1 129 ? -1.444 -14.148 6.191 1 92.94 129 LEU B C 1
ATOM 2584 O O . LEU B 1 129 ? -1.081 -14.68 7.242 1 92.94 129 LEU B O 1
ATOM 2588 N N . GLN B 1 130 ? -0.807 -14.227 5.008 1 94.81 130 GLN B N 1
ATOM 2589 C CA . GLN B 1 130 ? 0.264 -15.211 4.93 1 94.81 130 GLN B CA 1
ATOM 2590 C C . GLN B 1 130 ? 1.264 -14.859 3.836 1 94.81 130 GLN B C 1
ATOM 2592 O O . GLN B 1 130 ? 0.884 -14.32 2.793 1 94.81 130 GLN B O 1
ATOM 2597 N N . LEU B 1 131 ? 2.52 -15.164 4.121 1 96.31 131 LEU B N 1
ATOM 2598 C CA . LEU B 1 131 ? 3.611 -15.164 3.152 1 96.31 131 LEU B CA 1
ATOM 2599 C C . LEU B 1 131 ? 4.094 -16.594 2.889 1 96.31 131 LEU B C 1
ATOM 2601 O O . LEU B 1 131 ? 4.125 -17.422 3.803 1 96.31 131 LEU B O 1
ATOM 2605 N N . GLU B 1 132 ? 4.457 -16.844 1.658 1 96.81 132 GLU B N 1
ATOM 2606 C CA . GLU B 1 132 ? 4.93 -18.188 1.351 1 96.81 132 GLU B CA 1
ATOM 2607 C C . GLU B 1 132 ? 6.066 -18.156 0.333 1 96.81 132 GLU B C 1
ATOM 2609 O O . GLU B 1 132 ? 6.227 -17.172 -0.392 1 96.81 132 GLU B O 1
ATOM 2614 N N . LEU B 1 133 ? 6.879 -19.188 0.334 1 97.56 133 LEU B N 1
ATOM 2615 C CA . LEU B 1 133 ? 7.957 -19.406 -0.618 1 97.56 133 LEU B CA 1
ATOM 2616 C C . LEU B 1 133 ? 7.934 -20.844 -1.133 1 97.56 133 LEU B C 1
ATOM 2618 O O . LEU B 1 133 ? 7.969 -21.797 -0.344 1 97.56 133 LEU B O 1
ATOM 2622 N N . GLY B 1 134 ? 7.762 -20.969 -2.471 1 97.62 134 GLY B N 1
ATOM 2623 C CA . GLY B 1 134 ? 7.684 -22.328 -3.012 1 97.62 134 GLY B CA 1
ATOM 2624 C C . GLY B 1 134 ? 7.98 -22.391 -4.496 1 97.62 134 GLY B C 1
ATOM 2625 O O . GLY B 1 134 ? 8.227 -21.359 -5.133 1 97.62 134 GLY B O 1
ATOM 2626 N N . ASN B 1 135 ? 7.984 -23.625 -4.992 1 97.88 135 ASN B N 1
ATOM 2627 C CA . ASN B 1 135 ? 8.195 -23.891 -6.41 1 97.88 135 ASN B CA 1
ATOM 2628 C C . ASN B 1 135 ? 6.887 -24.234 -7.117 1 97.88 135 ASN B C 1
ATOM 2630 O O . ASN B 1 135 ? 5.965 -24.781 -6.5 1 97.88 135 ASN B O 1
ATOM 2634 N N . CYS B 1 136 ? 6.809 -23.875 -8.289 1 97.75 136 CYS B N 1
ATOM 2635 C CA . CYS B 1 136 ? 5.672 -24.203 -9.148 1 97.75 136 CYS B CA 1
ATOM 2636 C C . CYS B 1 136 ? 6.094 -24.281 -10.609 1 97.75 136 CYS B C 1
ATOM 2638 O O . CYS B 1 136 ? 6.363 -23.25 -11.234 1 97.75 136 CYS B O 1
ATOM 2640 N N . PRO B 1 137 ? 6.117 -25.5 -11.211 1 98.06 137 PRO B N 1
ATOM 2641 C CA . PRO B 1 137 ? 6.57 -25.656 -12.594 1 98.06 137 PRO B CA 1
ATOM 2642 C C . PRO B 1 137 ? 5.77 -24.812 -13.578 1 98.06 137 PRO B C 1
ATOM 2644 O O . PRO B 1 137 ? 6.34 -24.219 -14.5 1 98.06 137 PRO B O 1
ATOM 2647 N N . PHE B 1 138 ? 4.516 -24.734 -13.43 1 98.06 138 PHE B N 1
ATOM 2648 C CA . PHE B 1 138 ? 3.674 -23.922 -14.289 1 98.06 138 PHE B CA 1
ATOM 2649 C C . PHE B 1 138 ? 4.145 -22.469 -14.281 1 98.06 138 PHE B C 1
ATOM 2651 O O . PHE B 1 138 ? 4.273 -21.844 -15.344 1 98.06 138 PHE B O 1
ATOM 2658 N N . LEU B 1 139 ? 4.469 -21.891 -13.094 1 98.44 139 LEU B N 1
ATOM 2659 C CA . LEU B 1 139 ? 4.855 -20.5 -12.992 1 98.44 139 LEU B CA 1
ATOM 2660 C C . LEU B 1 139 ? 6.293 -20.297 -13.461 1 98.44 139 LEU B C 1
ATOM 2662 O O . LEU B 1 139 ? 6.637 -19.219 -13.969 1 98.44 139 LEU B O 1
ATOM 2666 N N . GLU B 1 140 ? 7.145 -21.297 -13.266 1 98.62 140 GLU B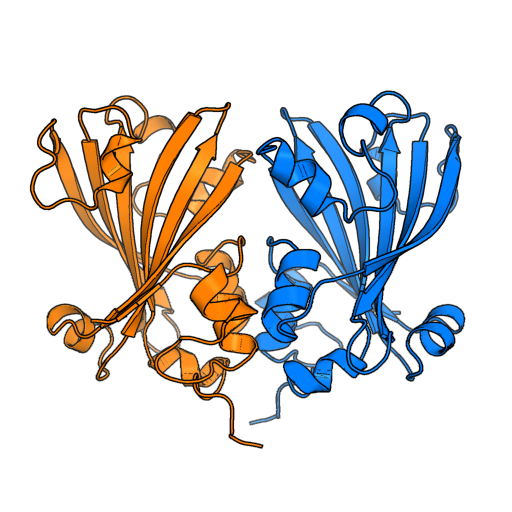 N 1
ATOM 2667 C CA . GLU B 1 140 ? 8.484 -21.203 -13.836 1 98.62 140 GLU B CA 1
ATOM 2668 C C . GLU B 1 140 ? 8.422 -20.984 -15.344 1 98.62 140 GLU B C 1
ATOM 2670 O O . GLU B 1 140 ? 9.195 -20.219 -15.898 1 98.62 140 GLU B O 1
ATOM 2675 N N . GLU B 1 141 ? 7.512 -21.703 -15.938 1 98.25 141 GLU B N 1
ATOM 2676 C CA . GLU B 1 141 ? 7.34 -21.547 -17.375 1 98.25 141 GLU B CA 1
ATOM 2677 C C . GLU B 1 141 ? 6.773 -20.188 -17.734 1 98.25 141 GLU B C 1
ATOM 2679 O O . GLU B 1 141 ? 7.281 -19.5 -18.625 1 98.25 141 GLU B O 1
ATOM 2684 N N . ARG B 1 142 ? 5.715 -19.734 -17.078 1 97.81 142 ARG B N 1
ATOM 2685 C CA . ARG B 1 142 ? 5.027 -18.5 -17.406 1 97.81 142 ARG B CA 1
ATOM 2686 C C . ARG B 1 142 ? 5.902 -17.281 -17.094 1 97.81 142 ARG B C 1
ATOM 2688 O O . ARG B 1 142 ? 5.902 -16.297 -17.844 1 97.81 142 ARG B O 1
ATOM 2695 N N . PHE B 1 143 ? 6.668 -17.359 -15.984 1 98 143 PHE B N 1
ATOM 2696 C CA . PHE B 1 143 ? 7.539 -16.266 -15.586 1 98 143 PHE B CA 1
ATOM 2697 C C . PHE B 1 143 ? 8.859 -16.328 -16.344 1 98 143 PHE B C 1
ATOM 2699 O O . PHE B 1 143 ? 9.625 -15.359 -16.328 1 98 143 PHE B O 1
ATOM 2706 N N . GLN B 1 144 ? 9.188 -17.484 -16.938 1 96.94 144 GLN B N 1
ATOM 2707 C CA . GLN B 1 144 ? 10.438 -17.703 -17.656 1 96.94 144 GLN B CA 1
ATOM 2708 C C . GLN B 1 144 ? 11.641 -17.5 -16.75 1 96.94 144 GLN B C 1
ATOM 2710 O O . GLN B 1 144 ? 12.609 -16.844 -17.125 1 96.94 144 GLN B O 1
ATOM 2715 N N . CYS B 1 145 ? 11.539 -17.984 -15.57 1 97.56 145 CYS B N 1
ATOM 2716 C CA . CYS B 1 145 ? 12.625 -18.016 -14.602 1 97.56 145 CYS B CA 1
ATOM 2717 C C . CYS B 1 145 ? 12.391 -19.094 -13.555 1 97.56 145 CYS B C 1
ATOM 2719 O O . CYS B 1 145 ? 11.266 -19.562 -13.391 1 97.56 145 CYS B O 1
ATOM 2721 N N . GLU B 1 146 ? 13.414 -19.469 -12.844 1 97.62 146 GLU B N 1
ATOM 2722 C CA . GLU B 1 146 ? 13.336 -20.531 -11.852 1 97.62 146 GLU B CA 1
ATOM 2723 C C . GLU B 1 146 ? 12.852 -20 -10.508 1 97.62 146 GLU B C 1
ATOM 2725 O O . GLU B 1 146 ? 13.086 -18.828 -10.172 1 97.62 146 GLU B O 1
ATOM 2730 N N . GLY B 1 147 ? 12.219 -20.906 -9.742 1 96.75 147 GLY B N 1
ATOM 2731 C CA . GLY B 1 147 ? 11.852 -20.578 -8.375 1 96.75 147 GLY B CA 1
ATOM 2732 C C . GLY B 1 147 ? 13 -20.766 -7.395 1 96.75 147 GLY B C 1
ATOM 2733 O O . GLY B 1 147 ? 14.164 -20.781 -7.793 1 96.75 147 GLY B O 1
ATOM 2734 N N . PRO B 1 148 ? 12.664 -20.859 -6.164 1 97.81 148 PRO B N 1
ATOM 2735 C CA . PRO B 1 148 ? 11.328 -20.688 -5.602 1 97.81 148 PRO B CA 1
ATOM 2736 C C . PRO B 1 148 ? 10.805 -19.25 -5.742 1 97.81 148 PRO B C 1
ATOM 2738 O O . PRO B 1 148 ? 11.594 -18.328 -5.961 1 97.81 148 PRO B O 1
ATOM 2741 N N . PHE B 1 149 ? 9.43 -19.094 -5.684 1 98.5 149 PHE B N 1
ATOM 2742 C CA . PHE B 1 149 ? 8.773 -17.781 -5.801 1 98.5 149 PHE B CA 1
ATOM 2743 C C . PHE B 1 149 ? 8.102 -17.406 -4.492 1 98.5 149 PHE B C 1
ATOM 2745 O O . PHE B 1 149 ? 7.523 -18.25 -3.809 1 98.5 149 PHE B O 1
ATOM 2752 N N . TRP B 1 150 ? 8.172 -16.156 -4.164 1 98 150 TRP B N 1
ATOM 2753 C CA . TRP B 1 150 ? 7.414 -15.625 -3.029 1 98 150 TRP B CA 1
ATOM 2754 C C . TRP B 1 150 ? 5.949 -15.43 -3.396 1 98 150 TRP B C 1
ATOM 2756 O O . TRP B 1 150 ? 5.629 -14.977 -4.496 1 98 150 TRP B O 1
ATOM 2766 N N . GLY B 1 151 ? 5.086 -15.781 -2.516 1 97.75 151 GLY B N 1
ATOM 2767 C CA . GLY B 1 151 ? 3.654 -15.555 -2.633 1 97.75 151 GLY B CA 1
ATOM 2768 C C . GLY B 1 151 ? 3.031 -14.992 -1.368 1 97.75 151 GLY B C 1
ATOM 2769 O O . GLY B 1 151 ? 3.65 -15.016 -0.302 1 97.75 151 GLY B O 1
ATOM 2770 N N . ARG B 1 152 ? 1.851 -14.461 -1.514 1 97.69 152 ARG B N 1
ATOM 2771 C CA . ARG B 1 152 ? 1.13 -13.922 -0.365 1 97.69 152 ARG B CA 1
ATOM 2772 C C . ARG B 1 152 ? -0.371 -14.156 -0.502 1 97.69 152 ARG B C 1
ATOM 2774 O O . ARG B 1 152 ? -0.869 -14.398 -1.604 1 97.69 152 ARG B O 1
ATOM 2781 N N . GLN B 1 153 ? -1.004 -14.156 0.656 1 97.12 153 GLN B N 1
ATOM 2782 C CA . GLN B 1 153 ? -2.455 -14.289 0.745 1 97.12 153 GLN B CA 1
ATOM 2783 C C . GLN B 1 153 ? -3.051 -13.219 1.652 1 97.12 153 GLN B C 1
ATOM 2785 O O . GLN B 1 153 ? -2.496 -12.914 2.711 1 97.12 153 GLN B O 1
ATOM 2790 N N . TYR B 1 154 ? -4.16 -12.602 1.161 1 96.5 154 TYR B N 1
ATOM 2791 C CA . TYR B 1 154 ? -4.809 -11.594 1.993 1 96.5 154 TYR B CA 1
ATOM 2792 C C . TYR B 1 154 ? -6.301 -11.523 1.696 1 96.5 154 TYR B C 1
ATOM 2794 O O . TYR B 1 154 ? -6.758 -12.008 0.658 1 96.5 154 TYR B O 1
ATOM 2802 N N . LEU B 1 155 ? -7.074 -10.953 2.592 1 96.12 155 LEU B N 1
ATOM 2803 C CA . LEU B 1 155 ? -8.5 -10.711 2.445 1 96.12 155 LEU B CA 1
ATOM 2804 C C . LEU B 1 155 ? -8.781 -9.227 2.217 1 96.12 155 LEU B C 1
ATOM 2806 O O . LEU B 1 155 ? -8.164 -8.367 2.852 1 96.12 155 LEU B O 1
ATOM 2810 N N . PHE B 1 156 ? -9.664 -8.93 1.279 1 95.44 156 PHE B N 1
ATOM 2811 C CA . PHE B 1 156 ? -10.297 -7.621 1.198 1 95.44 156 PHE B CA 1
ATOM 2812 C C . PHE B 1 156 ? -11.594 -7.594 2.004 1 95.44 156 PHE B C 1
ATOM 2814 O O . PHE B 1 156 ? -12.438 -8.477 1.855 1 95.44 156 PHE B O 1
ATOM 2821 N N . TRP B 1 157 ? -11.672 -6.594 2.807 1 94.06 157 TRP B N 1
ATOM 2822 C CA . TRP B 1 157 ? -12.914 -6.328 3.523 1 94.06 157 TRP B CA 1
ATOM 2823 C C . TRP B 1 157 ? -13.625 -5.105 2.951 1 94.06 157 TRP B C 1
ATOM 2825 O O . TRP B 1 157 ? -12.984 -4.102 2.631 1 94.06 157 TRP B O 1
ATOM 2835 N N . HIS B 1 158 ? -14.852 -5.223 2.773 1 93.12 158 HIS B N 1
ATOM 2836 C CA . HIS B 1 158 ? -15.719 -4.152 2.299 1 93.12 158 HIS B CA 1
ATOM 2837 C C . HIS B 1 158 ? -17.078 -4.203 2.984 1 93.12 158 HIS B C 1
ATOM 2839 O O . HIS B 1 158 ? -17.703 -5.262 3.057 1 93.12 158 HIS B O 1
ATOM 2845 N N . ASP B 1 159 ? -17.516 -3.066 3.508 1 90.69 159 ASP B N 1
ATOM 2846 C CA . ASP B 1 159 ? -18.797 -2.957 4.215 1 90.69 159 ASP B CA 1
ATOM 2847 C C . ASP B 1 159 ? -18.859 -3.955 5.367 1 90.69 159 ASP B C 1
ATOM 2849 O O . ASP B 1 159 ? -19.875 -4.645 5.535 1 90.69 159 ASP B O 1
ATOM 2853 N N . GLY B 1 160 ? -17.75 -4.109 6.023 1 90.19 160 GLY B N 1
ATOM 2854 C CA . GLY B 1 160 ? -17.672 -4.902 7.242 1 90.19 160 GLY B CA 1
ATOM 2855 C C . GLY B 1 160 ? -17.641 -6.395 6.98 1 90.19 160 GLY B C 1
ATOM 2856 O O . GLY B 1 160 ? -17.703 -7.195 7.914 1 90.19 160 GLY B O 1
ATOM 2857 N N . LYS B 1 161 ? -17.531 -6.785 5.715 1 93.75 161 LYS B N 1
ATOM 2858 C CA . LYS B 1 161 ? -17.531 -8.203 5.371 1 93.75 161 LYS B CA 1
ATOM 2859 C C . LYS B 1 161 ? -16.359 -8.547 4.445 1 93.75 161 LYS B C 1
ATOM 2861 O O . LYS B 1 161 ? -15.891 -7.691 3.688 1 93.75 161 LYS B O 1
ATOM 2866 N N . PRO B 1 162 ? -15.914 -9.852 4.57 1 95.44 162 PRO B N 1
ATOM 2867 C CA . PRO B 1 162 ? -14.914 -10.25 3.58 1 95.44 162 PRO B CA 1
ATOM 2868 C C . PRO B 1 162 ? -15.461 -10.234 2.154 1 95.44 162 PRO B C 1
ATOM 2870 O O . PRO B 1 162 ? -16.484 -10.867 1.875 1 95.44 162 PRO B O 1
ATOM 2873 N N . LEU B 1 163 ? -14.82 -9.523 1.353 1 95.69 163 LEU B N 1
ATOM 2874 C CA . LEU B 1 163 ? -15.25 -9.383 -0.034 1 95.69 163 LEU B CA 1
ATOM 2875 C C . LEU B 1 163 ? -14.625 -10.461 -0.909 1 95.69 163 LEU B C 1
ATOM 2877 O O . LEU B 1 163 ? -15.32 -11.094 -1.706 1 95.69 163 LEU B O 1
ATOM 2881 N N . THR B 1 164 ? -13.352 -10.711 -0.783 1 97.25 164 THR B N 1
ATOM 2882 C CA . THR B 1 164 ? -12.633 -11.672 -1.607 1 97.25 164 THR B CA 1
ATOM 2883 C C . THR B 1 164 ? -11.32 -12.078 -0.946 1 97.25 164 THR B C 1
ATOM 2885 O O . THR B 1 164 ? -10.742 -11.305 -0.186 1 97.25 164 THR B O 1
ATOM 2888 N N . LEU B 1 165 ? -10.922 -13.32 -1.165 1 97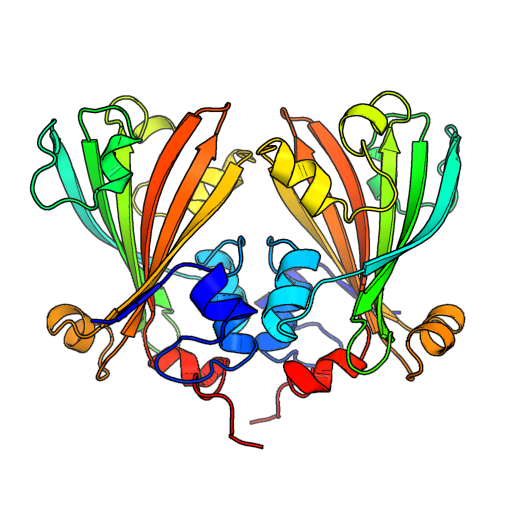.94 165 LEU B N 1
ATOM 2889 C CA . LEU B 1 165 ? -9.578 -13.812 -0.855 1 97.94 165 LEU B CA 1
ATOM 2890 C C . LEU B 1 165 ? -8.68 -13.742 -2.086 1 97.94 165 LEU B C 1
ATOM 2892 O O . LEU B 1 165 ? -9.086 -14.148 -3.178 1 97.94 165 LEU B O 1
ATOM 2896 N N . ILE B 1 166 ? -7.492 -13.219 -1.916 1 97.88 166 ILE B N 1
ATOM 2897 C CA . ILE B 1 166 ? -6.566 -13.086 -3.035 1 97.88 166 ILE B CA 1
ATOM 2898 C C . ILE B 1 166 ? -5.254 -13.789 -2.705 1 97.88 166 ILE B C 1
ATOM 2900 O O . ILE B 1 166 ? -4.742 -13.672 -1.588 1 97.88 166 ILE B O 1
ATOM 2904 N N . TYR B 1 167 ? -4.809 -14.57 -3.615 1 97.75 167 TYR B N 1
ATOM 2905 C CA . TYR B 1 167 ? -3.502 -15.211 -3.605 1 97.75 167 TYR B CA 1
ATOM 2906 C C . TYR B 1 167 ? -2.637 -14.711 -4.758 1 97.75 167 TYR B C 1
ATOM 2908 O O . TYR B 1 167 ? -3.059 -14.734 -5.914 1 97.75 167 TYR B O 1
ATOM 2916 N N . GLU B 1 168 ? -1.41 -14.227 -4.43 1 98.31 168 GLU B N 1
ATOM 2917 C CA . GLU B 1 168 ? -0.513 -13.688 -5.445 1 98.31 168 GLU B CA 1
ATOM 2918 C C . GLU B 1 168 ? 0.87 -14.32 -5.359 1 98.31 168 GLU B C 1
ATOM 2920 O O . GLU B 1 168 ? 1.37 -14.586 -4.262 1 98.31 168 GLU B O 1
ATOM 2925 N N . VAL B 1 169 ? 1.45 -14.617 -6.473 1 98.69 169 VAL B N 1
ATOM 2926 C CA . VAL B 1 169 ? 2.816 -15.117 -6.57 1 98.69 169 VAL B CA 1
ATOM 2927 C C . VAL B 1 169 ? 3.646 -14.188 -7.457 1 98.69 169 VAL B C 1
ATOM 2929 O O . VAL B 1 169 ? 3.201 -13.789 -8.531 1 98.69 169 VAL B O 1
ATOM 2932 N N . PHE B 1 170 ? 4.859 -13.914 -7.078 1 98.69 170 PHE B N 1
ATOM 2933 C CA . PHE B 1 170 ? 5.668 -12.891 -7.719 1 98.69 170 PHE B CA 1
ATOM 2934 C C . PHE B 1 170 ? 6.871 -13.508 -8.422 1 98.69 170 PHE B C 1
ATOM 2936 O O . PHE B 1 170 ? 7.609 -14.289 -7.828 1 98.69 170 PHE B O 1
ATOM 2943 N N . SER B 1 171 ? 7.137 -13.07 -9.602 1 98.44 171 SER B N 1
ATOM 2944 C CA . SER B 1 171 ? 8.273 -13.523 -10.391 1 98.44 171 SER B CA 1
ATOM 2945 C C . SER B 1 171 ? 9.594 -13.039 -9.789 1 98.44 171 SER B C 1
ATOM 2947 O O . SER B 1 171 ? 9.688 -11.898 -9.336 1 98.44 171 SER B O 1
ATOM 2949 N N . ASN B 1 172 ? 10.633 -13.859 -9.922 1 97.75 172 ASN B N 1
ATOM 2950 C CA . ASN B 1 172 ? 11.969 -13.43 -9.508 1 97.75 172 ASN B CA 1
ATOM 2951 C C . ASN B 1 172 ? 12.531 -12.383 -10.461 1 97.75 172 ASN B C 1
ATOM 2953 O O . ASN B 1 172 ? 13.492 -11.688 -10.125 1 97.75 172 ASN B O 1
ATOM 2957 N N . GLN B 1 173 ? 11.938 -12.195 -11.594 1 96.25 173 GLN B N 1
ATOM 2958 C CA . GLN B 1 173 ? 12.391 -11.195 -12.555 1 96.25 173 GLN B CA 1
ATOM 2959 C C . GLN B 1 173 ? 12.195 -9.781 -12.016 1 96.25 173 GLN B C 1
ATOM 2961 O O . GLN B 1 173 ? 12.781 -8.828 -12.531 1 96.25 173 GLN B O 1
ATOM 2966 N N . LEU B 1 174 ? 11.422 -9.656 -10.992 1 96.44 174 LEU B N 1
ATOM 2967 C CA . LEU B 1 174 ? 11.211 -8.359 -10.359 1 96.44 174 LEU B CA 1
ATOM 2968 C C . LEU B 1 174 ? 12.5 -7.84 -9.734 1 96.44 174 LEU B C 1
ATOM 2970 O O . LEU B 1 174 ? 12.609 -6.656 -9.414 1 96.44 174 LEU B O 1
ATOM 2974 N N . GLU B 1 175 ? 13.516 -8.719 -9.594 1 96 175 GLU B N 1
ATOM 2975 C CA . GLU B 1 175 ? 14.805 -8.312 -9.039 1 96 175 GLU B CA 1
ATOM 2976 C C . GLU B 1 175 ? 15.453 -7.219 -9.883 1 96 175 GLU B C 1
ATOM 2978 O O . GLU B 1 175 ? 16.234 -6.414 -9.375 1 96 175 GLU B O 1
ATOM 2983 N N . GLN B 1 176 ? 15.109 -7.168 -11.117 1 93.75 176 GLN B N 1
ATOM 2984 C CA . GLN B 1 176 ? 15.688 -6.148 -11.992 1 93.75 176 GLN B CA 1
ATOM 2985 C C . GLN B 1 176 ? 15.281 -4.75 -11.547 1 93.75 176 GLN B C 1
ATOM 2987 O O . GLN B 1 176 ? 15.984 -3.773 -11.828 1 93.75 176 GLN B O 1
ATOM 2992 N N . PHE B 1 177 ? 14.188 -4.66 -10.812 1 93.31 177 PHE B N 1
ATOM 2993 C CA . PHE B 1 177 ? 13.688 -3.365 -10.352 1 93.31 177 PHE B CA 1
ATOM 2994 C C . PHE B 1 177 ? 13.984 -3.166 -8.867 1 93.31 177 PHE B C 1
ATOM 2996 O O . PHE B 1 177 ? 14.25 -2.045 -8.43 1 93.31 177 PHE B O 1
ATOM 3003 N N . LEU B 1 178 ? 13.938 -4.238 -8.102 1 94.06 178 LEU B N 1
ATOM 3004 C CA . LEU B 1 178 ? 13.953 -4.141 -6.648 1 94.06 178 LEU B CA 1
ATOM 3005 C C . LEU B 1 178 ? 15.305 -4.582 -6.09 1 94.06 178 LEU B C 1
ATOM 3007 O O . LEU B 1 178 ? 15.57 -4.426 -4.898 1 94.06 178 LEU B O 1
ATOM 3011 N N . GLY B 1 179 ? 16.172 -5.078 -6.93 1 92.44 179 GLY B N 1
ATOM 3012 C CA . GLY B 1 179 ? 17.391 -5.711 -6.445 1 92.44 179 GLY B CA 1
ATOM 3013 C C . GLY B 1 179 ? 17.172 -7.117 -5.926 1 92.44 179 GLY B C 1
ATOM 3014 O O . GLY B 1 179 ? 16.062 -7.648 -6.008 1 92.44 179 GLY B O 1
ATOM 3015 N N . ASN B 1 180 ? 18.188 -7.73 -5.395 1 93.06 180 ASN B N 1
ATOM 3016 C CA . ASN B 1 180 ? 18.141 -9.086 -4.867 1 93.06 180 ASN B CA 1
ATOM 3017 C C . ASN B 1 180 ? 17.188 -9.203 -3.688 1 93.06 180 ASN B C 1
ATOM 3019 O O . ASN B 1 180 ? 17.219 -8.375 -2.775 1 93.06 180 ASN B O 1
ATOM 3023 N N . PRO B 1 181 ? 16.281 -10.172 -3.742 1 93 181 PRO B N 1
ATOM 3024 C CA . PRO B 1 181 ? 15.375 -10.328 -2.604 1 93 181 PRO B CA 1
ATOM 3025 C C . PRO B 1 181 ? 16.125 -10.562 -1.287 1 93 181 PRO B C 1
ATOM 3027 O O . PRO B 1 181 ? 15.586 -10.266 -0.214 1 93 181 PRO B O 1
ATOM 3030 N N . ARG B 1 182 ? 17.297 -11.172 -1.427 1 90.75 182 ARG B N 1
ATOM 3031 C CA . ARG B 1 182 ? 18.078 -11.414 -0.22 1 90.75 182 ARG B CA 1
ATOM 3032 C C . ARG B 1 182 ? 18.844 -10.164 0.203 1 90.75 182 ARG B C 1
ATOM 3034 O O . ARG B 1 182 ? 19.5 -9.523 -0.617 1 90.75 182 ARG B O 1
ATOM 3041 N N . GLN B 1 183 ? 18.547 -9.75 1.494 1 84.44 183 GLN B N 1
ATOM 3042 C CA . GLN B 1 183 ? 19.344 -8.664 2.051 1 84.44 183 GLN B CA 1
ATOM 3043 C C . GLN B 1 183 ? 20.828 -9.016 2.076 1 84.44 183 GLN B C 1
ATOM 3045 O O . GLN B 1 183 ? 21.203 -10.094 2.549 1 84.44 183 GLN B O 1
ATOM 3050 N N . PRO B 1 184 ? 21.609 -8.109 1.474 1 67.12 184 PRO B N 1
ATOM 3051 C CA . PRO B 1 184 ? 23.047 -8.43 1.545 1 67.12 184 PRO B CA 1
ATOM 3052 C C . PRO B 1 184 ? 23.562 -8.508 2.98 1 67.12 184 PRO B C 1
ATOM 3054 O O . PRO B 1 184 ? 23.062 -7.793 3.857 1 67.12 184 PRO B O 1
ATOM 3057 N N . GLY B 1 185 ? 23.922 -9.727 3.461 1 55.16 185 GLY B N 1
ATOM 3058 C CA . GLY B 1 185 ? 24.578 -9.844 4.758 1 55.16 185 GLY B CA 1
ATOM 3059 C C . GLY B 1 185 ? 25.484 -8.68 5.074 1 55.16 185 GLY B C 1
ATOM 3060 O O . GLY B 1 185 ? 26.219 -8.195 4.203 1 55.16 185 GLY B O 1
ATOM 3061 N N . ILE B 1 186 ? 25.109 -7.875 5.984 1 42.75 186 ILE B N 1
ATOM 3062 C CA . ILE B 1 186 ? 26.172 -6.973 6.445 1 42.75 186 ILE B CA 1
ATOM 3063 C C . ILE B 1 186 ? 27.359 -7.785 6.941 1 42.75 186 ILE B C 1
ATOM 3065 O O . ILE B 1 186 ? 27.188 -8.82 7.59 1 42.75 186 ILE B O 1
#

pLDDT: mean 92.49, std 7.08, range [42.16, 98.69]

Foldseek 3Di:
DDKDFPCCVPVVVVPPFNFDPLVCCQAPPPDDNQVVVCVLVVAHKWKAWPDKDFPFPDCPPHPPCCVQADDDKIKTWIFIFGPPPHTATWKIKIKIFHPVCCCVQCVDSRDDSCVSCVVVPFDKDKAWGMKDWAFDPVVCVRRVHGGRWIKTWIFIDGPNGTGMIMIMTGHPVCCVRRNDRHDDDD/DDKDFPCCVPVVVVPPFNFDPLVCCQAPPPDDNQVVVCVLVVAHKWKAWPDKDFPFPDCPPHPPCCVQADDDKIKTWIFIFGPPPHTATWKIKIKIFHPVCCCVQCVDSRDDSCVSCVVVPFDKDKAWGMKDWAFDPVVCVRRVHGGRWIKTWIFIDGPNGTGMIMIMTGHPVCCVRRNDRHDDDD

Solvent-accessible surface area (backbone atoms only — not comparable to full-atom values): 19893 Å² total; per-residue (Å²): 115,50,76,39,38,61,62,38,47,51,69,61,55,68,41,100,58,58,64,17,30,44,44,36,43,70,70,67,45,68,35,55,64,67,57,45,51,24,51,48,67,52,42,68,74,40,55,44,70,75,44,77,41,80,54,41,76,69,58,85,93,50,67,77,70,51,73,64,36,58,68,41,28,27,38,38,31,36,35,38,22,38,48,79,91,55,72,38,42,43,33,40,38,38,36,41,26,22,59,90,49,41,61,78,52,46,74,53,77,65,48,54,67,61,60,45,34,52,76,67,58,49,38,40,24,69,46,80,58,35,37,33,39,33,73,51,74,72,53,27,62,62,45,69,47,74,63,68,29,48,30,34,32,32,36,36,29,39,94,93,34,61,52,32,39,37,37,39,37,40,36,70,72,52,32,82,54,54,41,64,54,58,41,77,79,129,113,50,76,38,37,60,61,40,45,49,69,61,56,68,41,102,57,60,64,18,31,45,46,37,42,70,70,66,47,66,37,56,64,68,59,47,52,22,51,49,66,54,43,68,75,40,56,46,70,75,43,75,40,80,56,42,75,70,57,85,93,50,67,76,72,51,73,64,37,57,67,43,27,27,38,39,33,35,34,37,23,39,49,77,91,56,73,39,43,44,33,40,37,37,35,42,26,22,57,88,50,39,62,78,50,48,74,52,75,66,48,55,67,61,60,45,34,52,75,67,58,50,38,39,23,68,45,82,57,37,38,33,38,33,75,52,72,71,54,27,61,63,44,68,46,73,64,68,31,49,30,34,34,33,37,37,28,40,94,93,33,62,53,32,40,37,38,38,36,42,36,69,74,52,32,82,56,56,41,63,54,57,40,78,78,125

Secondary structure (DSSP, 8-state):
-EEE-HIIIIIS--SSSPBPHHHHHHHH-SS-HHHHHHHHHSS--EEEEEEEEEEET--TTS-GGGGGS-SSEEEEEEEEEE-SSS-EEEEEEEEEEETTTHHHH-S-TTS-HHHHHHHTT--BEEEEEEEEEE--HHHHHHHTS-S-EEEEEEEEEETTEEEEEEEEEE-GGGHHHH--SB----/-EEE-HIIIIIS--SSSPBPHHHHHHHH-SS-HHHHHHHHHSS--EEEEEEEEEEET--TTS-GGGGGS-SSEEEEEEEEEE-SSS-EEEEEEEEEEETTTHHHH-S-TTS-HHHHHHHTT--BEEEEEEEEEE--HHHHHHHTS-S-EEEEEEEEEETTEEEEEEEEEE-GGGHHHH--SB----

InterPro domains:
  IPR002800 Chorismate pyruvate-lyase Rv2949c-like [PF01947] (27-178)
  IPR028978 Chorismate pyruvate-lyase/UbiC transcription regulator-associated domain superfamily [G3DSA:3.40.1410.10] (17-178)
  IPR028978 Chorismate pyruvate-lyase/UbiC transcription regulator-associated domain superfamily [SSF64288] (19-172)
  IPR048022 Chorismate lyase, cyanobacteria [NF037993] (1-179)

Radius of gyration: 20.55 Å; Cα contacts (8 Å, |Δi|>4): 792; chains: 2; bounding box: 50×60×45 Å